Protein AF-A0A3G3GVP8-F1 (afdb_monomer_lite)

Sequence (197 aa):
MTLCKKYLLKCKTNFTFESKINFSNKNLLTAMDTKLLLPNRFKRIGWLLFVPCLVLTVLALLEVAPSVSFFDGEHILSRWTLVQVPEKGALAALFDETSNDLAGEILMTLTAISFFFVAFSRERTDDEWIMKTRLESLLWAFYAHLGGFLLSVWFSYSLSFYAVLSWNMLTAPLVFLARFHWIVYVKPFFEERRAAA

Secondary structure (DSSP, 8-state):
--HHHHHHHHHHHHHHHHHHHHHHHHHHHS-------B-THHHHHHHHHHHHHHHHHHHHHTT--TT--SSSSTTTTTSTTS----SS-HHHHHT-TTT--THHHHHHHHHHHHHHHHHTBPPSS--HHHHHHHHHHHHHHHHHHHHHHHHHHHH--HHHHHHHHHHHHHHHHHHHHHHHHIIIIIHHHHHHHHH--

Structure (mmCIF, N/CA/C/O backbone):
data_AF-A0A3G3GVP8-F1
#
_entry.id   AF-A0A3G3GVP8-F1
#
loop_
_atom_site.group_PDB
_atom_site.id
_atom_site.type_symbol
_atom_site.label_atom_id
_atom_site.label_alt_id
_atom_site.label_comp_id
_atom_site.label_asym_id
_atom_site.label_entity_id
_atom_site.label_seq_id
_atom_site.pdbx_PDB_ins_code
_atom_site.Cartn_x
_atom_site.Cartn_y
_atom_site.Cartn_z
_atom_site.occupancy
_atom_site.B_iso_or_equiv
_atom_site.auth_seq_id
_atom_site.auth_comp_id
_atom_site.auth_asym_id
_atom_site.auth_atom_id
_atom_site.pdbx_PDB_model_num
ATOM 1 N N . MET A 1 1 ? 14.619 19.385 73.224 1.00 51.34 1 MET A N 1
ATOM 2 C CA . MET A 1 1 ? 13.490 18.683 72.563 1.00 51.34 1 MET A CA 1
ATOM 3 C C . MET A 1 1 ? 13.066 19.416 71.279 1.00 51.34 1 MET A C 1
ATOM 5 O O . MET A 1 1 ? 11.902 19.735 71.088 1.00 51.34 1 MET A O 1
ATOM 9 N N . THR A 1 2 ? 14.014 19.716 70.384 1.00 51.44 2 THR A N 1
ATOM 10 C CA . THR A 1 2 ? 13.778 20.607 69.220 1.00 51.44 2 THR A CA 1
ATOM 11 C C . THR A 1 2 ? 14.348 20.041 67.916 1.00 51.44 2 THR A C 1
ATOM 13 O O . THR A 1 2 ? 13.934 20.444 66.834 1.00 51.44 2 THR A O 1
ATOM 16 N N . LEU A 1 3 ? 15.240 19.047 68.002 1.00 46.25 3 LEU A N 1
ATOM 17 C CA . LEU A 1 3 ? 15.855 18.388 66.846 1.00 46.25 3 LEU A CA 1
ATOM 18 C C . LEU A 1 3 ? 14.910 17.398 66.138 1.00 46.25 3 LEU A C 1
ATOM 20 O O . LEU A 1 3 ? 14.902 17.349 64.913 1.00 46.25 3 LEU A O 1
ATOM 24 N N . CYS A 1 4 ? 14.037 16.690 66.866 1.00 40.47 4 CYS A N 1
ATOM 25 C CA . CYS A 1 4 ? 13.149 15.668 66.283 1.00 40.47 4 CYS A CA 1
ATOM 26 C C . CYS A 1 4 ? 12.077 16.249 65.328 1.00 40.47 4 CYS A C 1
ATOM 28 O O . CYS A 1 4 ? 11.801 15.683 64.271 1.00 40.47 4 CYS A O 1
ATOM 30 N N . LYS A 1 5 ? 11.536 17.445 65.620 1.00 46.53 5 LYS A N 1
ATOM 31 C CA . LYS A 1 5 ? 10.552 18.113 64.742 1.00 46.53 5 LYS A CA 1
ATOM 32 C C . LYS A 1 5 ? 11.140 18.539 63.390 1.00 46.53 5 LYS A C 1
ATOM 34 O O . LYS A 1 5 ? 10.425 18.507 62.392 1.00 46.53 5 LYS A O 1
ATOM 39 N N . LYS A 1 6 ? 12.428 18.905 63.333 1.00 50.34 6 LYS A N 1
ATOM 40 C CA . LYS A 1 6 ? 13.08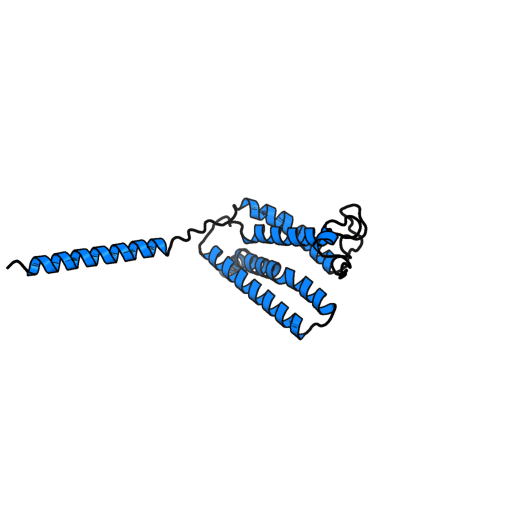6 19.359 62.092 1.00 50.34 6 LYS A CA 1
ATOM 41 C C . LYS A 1 6 ? 13.270 18.220 61.083 1.00 50.34 6 LYS A C 1
ATOM 43 O O . LYS A 1 6 ? 13.052 18.429 59.893 1.00 50.34 6 LYS A O 1
ATOM 48 N N . TYR A 1 7 ? 13.609 17.019 61.556 1.00 47.34 7 TYR A N 1
ATOM 49 C CA . TYR A 1 7 ? 13.780 15.847 60.690 1.00 47.34 7 TYR A CA 1
ATOM 50 C C . TYR A 1 7 ? 12.446 15.302 60.166 1.00 47.34 7 TYR A C 1
ATOM 52 O O . TYR A 1 7 ? 12.342 14.990 58.981 1.00 47.34 7 TYR A O 1
ATOM 60 N N . LEU A 1 8 ? 11.396 15.282 60.995 1.00 48.28 8 LEU A N 1
ATOM 61 C CA . LEU A 1 8 ? 10.062 14.852 60.557 1.00 48.28 8 LEU A CA 1
ATOM 62 C C . LEU A 1 8 ? 9.436 15.805 59.528 1.00 48.28 8 LEU A C 1
ATOM 64 O O . LEU A 1 8 ? 8.804 15.339 58.580 1.00 48.28 8 LEU A O 1
ATOM 68 N N . LEU A 1 9 ? 9.650 17.123 59.652 1.00 51.03 9 LEU A N 1
ATOM 69 C CA . LEU A 1 9 ? 9.167 18.076 58.647 1.00 51.03 9 LEU A CA 1
ATOM 70 C C . LEU A 1 9 ? 9.879 17.885 57.301 1.00 51.03 9 LEU A C 1
ATOM 72 O O . LEU A 1 9 ? 9.221 17.877 56.265 1.00 51.03 9 LEU A O 1
ATOM 76 N N . LYS A 1 10 ? 11.204 17.675 57.328 1.00 46.00 10 LYS A N 1
ATOM 77 C CA . LYS A 1 10 ? 12.017 17.493 56.117 1.00 46.00 10 LYS A CA 1
ATOM 78 C C . LYS A 1 10 ? 11.708 16.176 55.396 1.00 46.00 10 LYS A C 1
ATOM 80 O O . LYS A 1 10 ? 11.702 16.133 54.168 1.00 46.00 10 LYS A O 1
ATOM 85 N N . CYS A 1 11 ? 11.372 15.127 56.150 1.00 42.81 11 CYS A N 1
ATOM 86 C CA . CYS A 1 11 ? 10.913 13.853 55.596 1.00 42.81 11 CYS A CA 1
ATOM 87 C C . CYS A 1 11 ? 9.517 13.982 54.955 1.00 42.81 11 CYS A C 1
ATOM 89 O O . CYS A 1 11 ? 9.296 13.502 53.845 1.00 42.81 11 CYS A O 1
ATOM 91 N N . LYS A 1 12 ? 8.594 14.724 55.588 1.00 45.03 12 LYS A N 1
ATOM 92 C CA . LYS A 1 12 ? 7.246 14.962 55.045 1.00 45.03 12 LYS A CA 1
ATOM 93 C C . LYS A 1 12 ? 7.278 15.805 53.768 1.00 45.03 12 LYS A C 1
ATOM 95 O O . LYS A 1 12 ? 6.557 15.478 52.827 1.00 45.03 12 LYS A O 1
ATOM 100 N N . THR A 1 13 ? 8.127 16.836 53.703 1.00 52.75 13 THR A N 1
ATOM 101 C CA . THR A 1 13 ? 8.319 17.648 52.488 1.00 52.75 13 THR A CA 1
ATOM 102 C C . THR A 1 13 ? 8.974 16.863 51.355 1.00 52.75 13 THR A C 1
ATOM 104 O O . THR A 1 13 ? 8.524 16.979 50.223 1.00 52.75 13 THR A O 1
ATOM 107 N N . ASN A 1 14 ? 9.969 16.012 51.633 1.00 48.03 14 ASN A N 1
ATOM 108 C CA . ASN A 1 14 ? 10.593 15.188 50.589 1.00 48.03 14 ASN A CA 1
ATOM 109 C C . ASN A 1 14 ? 9.634 14.117 50.043 1.00 48.03 14 ASN A C 1
ATOM 111 O O . ASN A 1 14 ? 9.585 13.910 48.835 1.00 48.03 14 ASN A O 1
ATOM 115 N N . PHE A 1 15 ? 8.794 13.515 50.890 1.00 46.84 15 PHE A N 1
ATOM 116 C CA . PHE A 1 15 ? 7.802 12.523 50.454 1.00 46.84 15 PHE A CA 1
ATOM 117 C C . PHE A 1 15 ? 6.653 13.143 49.631 1.00 46.84 15 PHE A C 1
ATOM 119 O O . PHE A 1 15 ? 6.162 12.559 48.661 1.00 46.84 15 PHE A O 1
ATOM 126 N N . THR A 1 16 ? 6.232 14.368 49.968 1.00 53.53 16 THR A N 1
ATOM 127 C CA . THR A 1 16 ? 5.248 15.111 49.151 1.00 53.53 16 THR A CA 1
ATOM 128 C C . THR A 1 16 ? 5.845 15.665 47.858 1.00 53.53 16 THR A C 1
ATOM 130 O O . THR A 1 16 ? 5.127 15.812 46.871 1.00 53.53 16 THR A O 1
ATOM 133 N N . PHE A 1 17 ? 7.149 15.942 47.832 1.00 47.25 17 PHE A N 1
ATOM 134 C CA . PHE A 1 17 ? 7.843 16.405 46.635 1.00 47.25 17 PHE A CA 1
ATOM 135 C C . PHE A 1 17 ? 8.110 15.260 45.646 1.00 47.25 17 PHE A C 1
ATOM 137 O O . PHE A 1 17 ? 7.784 15.398 44.468 1.00 47.25 17 PHE A O 1
ATOM 144 N N . GLU A 1 18 ? 8.579 14.095 46.111 1.00 48.41 18 GLU A N 1
ATOM 145 C CA . GLU A 1 18 ? 8.759 12.919 45.245 1.00 48.41 18 GLU A CA 1
ATOM 146 C C . GLU A 1 18 ? 7.439 12.384 44.678 1.00 48.41 18 GLU A C 1
ATOM 148 O O . GLU A 1 18 ? 7.379 11.999 43.509 1.00 48.41 18 GLU A O 1
ATOM 153 N N . SER A 1 19 ? 6.350 12.404 45.454 1.00 50.19 19 SER A N 1
ATOM 154 C CA . SER A 1 19 ? 5.029 12.009 44.940 1.00 50.19 19 SER A CA 1
ATOM 155 C C . SER A 1 19 ? 4.488 12.984 43.887 1.00 50.19 19 SER A C 1
ATOM 157 O O . SER A 1 19 ? 3.901 12.539 42.900 1.00 50.19 19 SER A O 1
ATOM 159 N N . LYS A 1 20 ? 4.744 14.296 44.018 1.00 46.81 20 LYS A N 1
ATOM 160 C CA . LYS A 1 20 ? 4.411 15.293 42.981 1.00 46.81 20 LYS A CA 1
ATOM 161 C C . LYS A 1 20 ? 5.248 15.133 41.712 1.00 46.81 20 LYS A C 1
ATOM 163 O O . LYS A 1 20 ? 4.694 15.253 40.621 1.00 46.81 20 LYS A O 1
ATOM 168 N N . ILE A 1 21 ? 6.542 14.830 41.832 1.00 54.12 21 ILE A N 1
ATOM 169 C CA . ILE A 1 21 ? 7.414 14.573 40.674 1.00 54.12 21 ILE A CA 1
ATOM 170 C C . ILE A 1 21 ? 6.986 13.291 39.951 1.00 54.12 21 ILE A C 1
ATOM 172 O O . ILE A 1 21 ? 6.864 13.307 38.731 1.00 54.12 21 ILE A O 1
ATOM 176 N N . ASN A 1 22 ? 6.668 12.210 40.672 1.00 45.25 22 ASN A N 1
ATOM 177 C CA . ASN A 1 22 ? 6.170 10.970 40.064 1.00 45.25 22 ASN A CA 1
ATOM 178 C C . ASN A 1 22 ? 4.775 11.117 39.434 1.00 45.25 22 ASN A C 1
ATOM 180 O O . ASN A 1 22 ? 4.500 10.481 38.420 1.00 45.25 22 ASN A O 1
ATOM 184 N N . PHE A 1 23 ? 3.896 11.963 39.982 1.00 49.66 23 PHE A N 1
ATOM 185 C CA . PHE A 1 23 ? 2.593 12.256 39.375 1.00 49.66 23 PHE A CA 1
ATOM 186 C C . PHE A 1 23 ? 2.725 13.139 38.122 1.00 49.66 23 PHE A C 1
ATOM 188 O O . PHE A 1 23 ? 2.090 12.864 37.107 1.00 49.66 23 PHE A O 1
ATOM 195 N N . SER A 1 24 ? 3.610 14.144 38.146 1.00 43.44 24 SER A N 1
ATOM 196 C CA . SER A 1 24 ? 3.915 14.962 36.964 1.00 43.44 24 SER A CA 1
ATOM 197 C C . SER A 1 24 ? 4.600 14.145 35.866 1.00 43.44 24 SER A C 1
ATOM 199 O O . SER A 1 24 ? 4.233 14.291 34.706 1.00 43.44 24 SER A O 1
ATOM 201 N N . ASN A 1 25 ? 5.532 13.247 36.208 1.00 49.34 25 ASN A N 1
ATOM 202 C CA . ASN A 1 25 ? 6.153 12.340 35.237 1.00 49.34 25 ASN A CA 1
ATOM 203 C C . ASN A 1 25 ? 5.173 11.286 34.712 1.00 49.34 25 ASN A C 1
ATOM 205 O O . ASN A 1 25 ? 5.231 10.963 33.534 1.00 49.34 25 ASN A O 1
ATOM 209 N N . LYS A 1 26 ? 4.225 10.792 35.521 1.00 44.84 26 LYS A N 1
ATOM 210 C CA . LYS A 1 26 ? 3.146 9.925 35.017 1.00 44.84 26 LYS A CA 1
ATOM 211 C C . LYS A 1 26 ? 2.243 10.652 34.024 1.00 44.84 26 LYS A C 1
ATOM 213 O O . LYS A 1 26 ? 1.916 10.061 33.005 1.00 44.84 26 LYS A O 1
ATOM 218 N N . ASN A 1 27 ? 1.908 11.921 34.258 1.00 44.28 27 ASN A N 1
ATOM 219 C CA . ASN A 1 27 ? 1.112 12.716 33.314 1.00 44.28 27 ASN A CA 1
ATOM 220 C C . ASN A 1 27 ? 1.914 13.132 32.065 1.00 44.28 27 ASN A C 1
ATOM 222 O O . ASN A 1 27 ? 1.340 13.254 30.989 1.00 44.28 27 ASN A O 1
ATOM 226 N N . LEU A 1 28 ? 3.239 13.291 32.176 1.00 47.50 28 LEU A N 1
ATOM 227 C CA . LEU A 1 28 ? 4.119 13.574 31.035 1.00 47.50 28 LEU A CA 1
ATOM 228 C C . LEU A 1 28 ? 4.414 12.317 30.190 1.00 47.50 28 LEU A C 1
ATOM 230 O O . LEU A 1 28 ? 4.576 12.417 28.980 1.00 47.50 28 LEU A O 1
ATOM 234 N N . LEU A 1 29 ? 4.431 11.130 30.808 1.00 44.47 29 LEU A N 1
ATOM 235 C CA . LEU A 1 29 ? 4.611 9.833 30.137 1.00 44.47 29 LEU A CA 1
ATOM 236 C C . LEU A 1 29 ? 3.299 9.221 29.609 1.00 44.47 29 LEU A C 1
ATOM 238 O O . LEU A 1 29 ? 3.348 8.210 28.915 1.00 44.47 29 LEU A O 1
ATOM 242 N N . THR A 1 30 ? 2.132 9.809 29.904 1.00 47.53 30 THR A N 1
ATOM 243 C CA . THR A 1 30 ? 0.815 9.304 29.448 1.00 47.53 30 THR A CA 1
ATOM 244 C C . THR A 1 30 ? 0.044 10.261 28.541 1.00 47.53 30 THR A C 1
ATOM 246 O O . THR A 1 30 ? -1.106 9.993 28.208 1.00 47.53 30 THR A O 1
ATOM 249 N N . ALA A 1 31 ? 0.674 11.329 28.053 1.00 42.66 31 ALA A N 1
ATOM 250 C CA . ALA A 1 31 ? 0.055 12.242 27.097 1.00 42.66 31 ALA A CA 1
ATOM 251 C C . ALA A 1 31 ? 0.912 12.406 25.838 1.00 42.66 31 ALA A C 1
ATOM 253 O O . ALA A 1 31 ? 1.316 13.507 25.478 1.00 42.66 31 ALA A O 1
ATOM 254 N N . MET A 1 32 ? 1.128 11.311 25.106 1.00 39.28 32 MET A N 1
ATOM 255 C CA . MET A 1 32 ? 1.122 11.435 23.649 1.00 39.28 32 MET A CA 1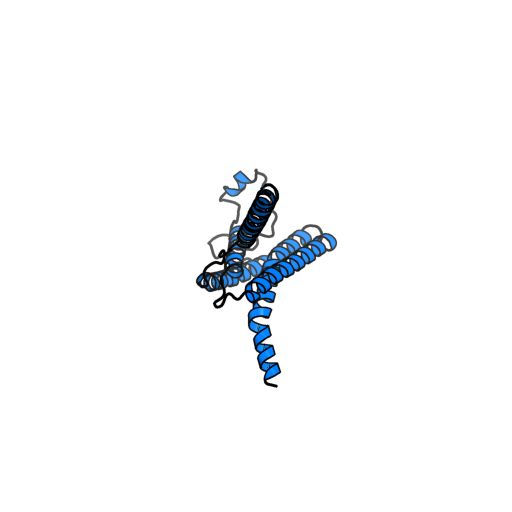
ATOM 256 C C . MET A 1 32 ? -0.336 11.304 23.223 1.00 39.28 32 MET A C 1
ATOM 258 O O . MET A 1 32 ? -0.798 10.244 22.802 1.00 39.28 32 MET A O 1
ATOM 262 N N . ASP A 1 33 ? -1.077 12.392 23.428 1.00 43.12 33 ASP A N 1
ATOM 263 C CA . ASP A 1 33 ? -2.467 12.556 23.019 1.00 43.12 33 ASP A CA 1
ATOM 264 C C . ASP A 1 33 ? -2.484 12.604 21.483 1.00 43.12 33 ASP A C 1
ATOM 266 O O . ASP A 1 33 ? -2.569 13.653 20.845 1.00 43.12 33 ASP A O 1
ATOM 270 N N . THR A 1 34 ? -2.259 11.450 20.855 1.00 47.22 34 THR A N 1
ATOM 271 C CA . THR A 1 34 ? -2.139 11.321 19.405 1.00 47.22 34 THR A CA 1
ATOM 272 C C . THR A 1 34 ? -3.530 11.291 18.802 1.00 47.22 34 THR A C 1
ATOM 274 O O . THR A 1 34 ? -3.974 10.335 18.173 1.00 47.22 34 THR A O 1
ATOM 277 N N . LYS A 1 35 ? -4.213 12.433 18.905 1.00 56.72 35 LYS A N 1
ATOM 278 C CA . LYS A 1 35 ? -5.335 12.807 18.039 1.00 56.72 35 LYS A CA 1
ATOM 279 C C . LYS A 1 35 ? -4.851 13.065 16.601 1.00 56.72 35 LYS A C 1
ATOM 281 O O . LYS A 1 35 ? -5.308 14.004 15.961 1.00 56.72 35 LYS A O 1
ATOM 286 N N . LEU A 1 36 ? -3.966 12.217 16.073 1.00 61.31 36 LEU A N 1
ATOM 287 C CA . LEU A 1 36 ? -3.397 12.292 14.725 1.00 61.31 36 LEU A CA 1
ATOM 288 C C . LEU A 1 36 ? -4.176 11.399 13.745 1.00 61.31 36 LEU A C 1
ATOM 290 O O . LEU A 1 36 ? -3.609 10.730 12.890 1.00 61.31 36 LEU A O 1
ATOM 294 N N . LEU A 1 37 ? -5.497 11.351 13.913 1.00 64.56 37 LEU A N 1
ATOM 295 C CA . LEU A 1 37 ? -6.393 10.596 13.048 1.00 64.56 37 LEU A CA 1
ATOM 296 C C . LEU A 1 37 ? -7.160 11.589 12.178 1.00 64.56 37 LEU A C 1
ATOM 298 O O . LEU A 1 37 ? -7.799 12.514 12.692 1.00 64.56 37 LEU A O 1
ATOM 302 N N . LEU A 1 38 ? -7.091 11.398 10.863 1.00 69.31 38 LEU A N 1
ATOM 303 C CA . LEU A 1 38 ? -7.779 12.238 9.885 1.00 69.31 38 LEU A CA 1
ATOM 304 C C . LEU A 1 38 ? -9.296 12.143 10.106 1.00 69.31 38 LEU A C 1
ATOM 306 O O . LEU A 1 38 ? -9.799 11.058 10.397 1.00 69.31 38 LEU A O 1
ATOM 310 N N . PRO A 1 39 ? -10.075 13.228 9.959 1.00 72.75 39 PRO A N 1
ATOM 311 C CA . PRO A 1 39 ? -11.517 13.164 10.172 1.00 72.75 39 PRO A CA 1
ATOM 312 C C . PRO A 1 39 ? -12.179 12.118 9.258 1.00 72.75 39 PRO A C 1
ATOM 314 O O . PRO A 1 39 ? -11.766 11.924 8.116 1.00 72.75 39 PRO A O 1
ATOM 317 N N . ASN A 1 40 ? -13.244 11.479 9.751 1.00 74.69 40 ASN A N 1
ATOM 318 C CA . ASN A 1 40 ? -13.933 10.337 9.119 1.00 74.69 40 ASN A CA 1
ATOM 319 C C . ASN A 1 40 ? -14.384 10.593 7.657 1.00 74.69 40 ASN A C 1
ATOM 321 O O . ASN A 1 40 ? -14.556 9.673 6.863 1.00 74.69 40 ASN A O 1
ATOM 325 N N . ARG A 1 41 ? -14.527 11.862 7.243 1.00 76.50 41 ARG A N 1
ATOM 326 C CA . ARG A 1 41 ? -14.842 12.220 5.845 1.00 76.50 41 ARG A CA 1
ATOM 327 C C . ARG A 1 41 ? -13.773 11.729 4.861 1.00 76.50 41 ARG A C 1
ATOM 329 O O . ARG A 1 41 ? -14.116 11.339 3.747 1.00 76.50 41 ARG A O 1
ATOM 336 N N . PHE A 1 42 ? -12.507 11.696 5.282 1.00 78.56 42 PHE A N 1
ATOM 337 C CA . PHE A 1 42 ? -11.400 11.234 4.445 1.00 78.56 42 PHE A CA 1
ATOM 338 C C . PHE A 1 42 ? -11.434 9.732 4.180 1.00 78.56 42 PHE A C 1
ATOM 340 O O . PHE A 1 42 ? -10.891 9.307 3.170 1.00 78.56 42 PHE A O 1
ATOM 347 N N . LYS A 1 43 ? -12.130 8.931 4.996 1.00 81.06 43 LYS A N 1
ATOM 348 C CA . LYS A 1 43 ? -12.270 7.492 4.749 1.00 81.06 43 LYS A CA 1
ATOM 349 C C . LYS A 1 43 ? -13.010 7.208 3.443 1.00 81.06 43 LYS A C 1
ATOM 351 O O . LYS A 1 43 ? -12.599 6.340 2.681 1.00 81.06 43 LYS A O 1
ATOM 356 N N . ARG A 1 44 ? -14.078 7.966 3.159 1.00 82.94 44 ARG A N 1
ATOM 357 C CA . ARG A 1 44 ? -14.852 7.830 1.911 1.00 82.94 44 ARG A CA 1
ATOM 358 C C . ARG A 1 44 ? -14.041 8.263 0.695 1.00 82.94 44 ARG A C 1
ATOM 360 O O . ARG A 1 44 ? -14.065 7.573 -0.313 1.00 82.94 44 ARG A O 1
ATOM 367 N N . ILE A 1 45 ? -13.315 9.374 0.816 1.00 86.25 45 ILE A N 1
ATOM 368 C CA . ILE A 1 45 ? -12.438 9.881 -0.249 1.00 86.25 45 ILE A CA 1
ATOM 369 C C . ILE A 1 45 ? -11.303 8.887 -0.505 1.00 86.25 45 ILE A C 1
ATOM 371 O O . ILE A 1 45 ? -11.045 8.541 -1.649 1.00 86.25 45 ILE A O 1
ATOM 375 N N . GLY A 1 46 ? -10.685 8.370 0.559 1.00 85.62 46 GLY A N 1
ATOM 376 C CA . GLY A 1 46 ? -9.638 7.361 0.480 1.00 85.62 46 GLY A CA 1
ATOM 377 C C . GLY A 1 46 ? -10.117 6.100 -0.229 1.00 85.62 46 GLY A C 1
ATOM 378 O O . GLY A 1 46 ? -9.435 5.632 -1.124 1.00 85.62 46 GLY A O 1
ATOM 379 N N . TRP A 1 47 ? -11.307 5.585 0.094 1.00 87.75 47 TRP A N 1
ATOM 380 C CA . TRP A 1 47 ? -11.874 4.423 -0.602 1.00 87.75 47 TRP A CA 1
ATOM 381 C C . TRP A 1 47 ? -12.223 4.716 -2.065 1.00 87.75 47 TRP A C 1
ATOM 383 O O . TRP A 1 47 ? -11.945 3.889 -2.931 1.00 87.75 47 TRP A O 1
ATOM 393 N N . LEU A 1 48 ? -12.788 5.895 -2.344 1.00 89.88 48 LEU A N 1
ATOM 394 C CA . LEU A 1 48 ? -13.116 6.322 -3.704 1.00 89.88 48 LEU A CA 1
ATOM 395 C C . LEU A 1 48 ? -11.864 6.468 -4.578 1.00 89.88 48 LEU A C 1
ATOM 397 O O . LEU A 1 48 ? -11.949 6.196 -5.765 1.00 89.88 48 LEU A O 1
ATOM 401 N N . LEU A 1 49 ? -10.725 6.881 -4.009 1.00 88.44 49 LEU A N 1
ATOM 402 C CA . LEU A 1 49 ? -9.461 7.023 -4.737 1.00 88.44 49 LEU A CA 1
ATOM 403 C C . LEU A 1 49 ? -8.678 5.702 -4.794 1.00 88.44 49 LEU A C 1
ATOM 405 O O . LEU A 1 49 ? -8.157 5.335 -5.843 1.00 88.44 49 LEU A O 1
ATOM 409 N N . PHE A 1 50 ? -8.634 4.957 -3.687 1.00 89.81 50 PHE A N 1
ATOM 410 C CA . PHE A 1 50 ? -7.830 3.743 -3.553 1.00 89.81 50 PHE A CA 1
ATOM 411 C C . PHE A 1 50 ? -8.314 2.632 -4.474 1.00 89.81 50 PHE A C 1
ATOM 413 O O . PHE A 1 50 ? -7.490 2.003 -5.119 1.00 89.81 50 PHE A O 1
ATOM 420 N N . VAL A 1 51 ? -9.626 2.396 -4.572 1.00 90.25 51 VAL A N 1
ATOM 421 C CA . VAL A 1 51 ? -10.168 1.315 -5.412 1.00 90.25 51 VAL A CA 1
ATOM 422 C C . VAL A 1 51 ? -9.825 1.494 -6.896 1.00 90.25 51 VAL A C 1
ATOM 424 O O . VAL A 1 51 ? -9.236 0.570 -7.454 1.00 90.25 51 VAL A O 1
ATOM 427 N N . PRO A 1 52 ? -10.129 2.630 -7.559 1.00 89.50 52 PRO A N 1
ATOM 428 C CA . PRO A 1 52 ? -9.784 2.796 -8.967 1.00 89.50 52 PRO A CA 1
ATOM 429 C C . PRO A 1 52 ? -8.271 2.823 -9.185 1.00 89.50 52 PRO A C 1
ATOM 431 O O . PRO A 1 52 ? -7.806 2.197 -10.131 1.00 89.50 52 PRO A O 1
ATOM 434 N N . CYS A 1 53 ? -7.493 3.467 -8.304 1.00 88.19 53 CYS A N 1
ATOM 435 C CA . CYS A 1 53 ? -6.035 3.479 -8.441 1.00 88.19 53 CYS A CA 1
ATOM 436 C C . CYS A 1 53 ? -5.449 2.070 -8.301 1.00 88.19 53 CYS A C 1
ATOM 438 O O . CYS A 1 53 ? -4.676 1.656 -9.152 1.00 88.19 53 CYS A O 1
ATOM 440 N N . LEU A 1 54 ? -5.886 1.295 -7.304 1.00 89.12 54 LEU A N 1
ATOM 441 C CA . LEU A 1 54 ? -5.453 -0.086 -7.103 1.00 89.12 54 LEU A CA 1
ATOM 442 C C . LEU A 1 54 ? -5.803 -0.969 -8.307 1.00 89.12 54 LEU A C 1
ATOM 444 O O . LEU A 1 54 ? -4.967 -1.754 -8.743 1.00 89.12 54 LEU A O 1
ATOM 448 N N . VAL A 1 55 ? -7.017 -0.842 -8.856 1.00 88.12 55 VAL A N 1
ATOM 449 C CA . VAL A 1 55 ? -7.426 -1.590 -10.055 1.00 88.12 55 VAL A CA 1
ATOM 450 C C . VAL A 1 55 ? -6.531 -1.227 -11.237 1.00 88.12 55 VAL A C 1
ATOM 452 O O . VAL A 1 55 ? -6.013 -2.126 -11.892 1.00 88.12 55 VAL A O 1
ATOM 455 N N . LEU A 1 56 ? -6.296 0.064 -11.480 1.00 83.75 56 LEU A N 1
ATOM 456 C CA . LEU A 1 56 ? -5.405 0.523 -12.545 1.00 83.75 56 LEU A CA 1
ATOM 457 C C . LEU A 1 56 ? -3.968 0.024 -12.340 1.00 83.75 56 LEU A C 1
ATOM 459 O O . LEU A 1 56 ? -3.363 -0.451 -13.293 1.00 83.75 56 LEU A O 1
ATOM 463 N N . THR A 1 57 ? -3.438 0.057 -11.115 1.00 82.25 57 THR A N 1
ATOM 464 C CA . THR A 1 57 ? -2.096 -0.456 -10.802 1.00 82.25 57 THR A CA 1
ATOM 465 C C . THR A 1 57 ? -1.993 -1.959 -11.042 1.00 82.25 57 THR A C 1
ATOM 467 O O . THR A 1 57 ? -1.009 -2.421 -11.609 1.00 82.25 57 THR A O 1
ATOM 470 N N . VAL A 1 58 ? -3.001 -2.741 -10.649 1.00 83.81 58 VAL A N 1
ATOM 471 C CA . VAL A 1 58 ? -3.015 -4.192 -10.897 1.00 83.81 58 VAL A CA 1
ATOM 472 C C . VAL A 1 58 ? -3.114 -4.488 -12.394 1.00 83.81 58 VAL A C 1
ATOM 474 O O . VAL A 1 58 ? -2.401 -5.358 -12.884 1.00 83.81 58 VAL A O 1
ATOM 477 N N . LEU A 1 59 ? -3.948 -3.754 -13.138 1.00 80.69 59 LEU A N 1
ATOM 478 C CA . LEU A 1 59 ? -4.035 -3.889 -14.597 1.00 80.69 59 LEU A CA 1
ATOM 479 C C . LEU A 1 59 ? -2.714 -3.526 -15.287 1.00 80.69 59 LEU A C 1
ATOM 481 O O . LEU A 1 59 ? -2.331 -4.208 -16.236 1.00 80.69 59 LEU A O 1
ATOM 485 N N . ALA A 1 60 ? -2.013 -2.506 -14.782 1.00 74.56 60 ALA A N 1
ATOM 486 C CA . ALA A 1 60 ? -0.683 -2.124 -15.244 1.00 74.56 60 ALA A CA 1
ATOM 487 C C . ALA A 1 60 ? 0.338 -3.245 -15.014 1.00 74.56 60 ALA A C 1
ATOM 489 O O . ALA A 1 60 ? 1.054 -3.630 -15.930 1.00 74.56 60 ALA A O 1
ATOM 490 N N . LEU A 1 61 ? 0.355 -3.822 -13.807 1.00 74.69 61 LEU A N 1
ATOM 491 C CA . LEU A 1 61 ? 1.273 -4.902 -13.442 1.00 74.69 61 LEU A CA 1
ATOM 492 C C . LEU A 1 61 ? 1.012 -6.220 -14.186 1.00 74.69 61 LEU A C 1
ATOM 494 O O . LEU A 1 61 ? 1.936 -7.014 -14.344 1.00 74.69 61 LEU A O 1
ATOM 498 N N . LEU A 1 62 ? -0.230 -6.487 -14.606 1.00 76.25 62 LEU A N 1
ATOM 499 C CA . LEU A 1 62 ? -0.574 -7.685 -15.384 1.00 76.25 62 LEU A CA 1
ATOM 500 C C . LEU A 1 62 ? -0.292 -7.535 -16.882 1.00 76.25 62 LEU A C 1
ATOM 502 O O . LEU A 1 62 ? -0.483 -8.503 -17.612 1.00 76.25 62 LEU A O 1
ATOM 506 N N . GLU A 1 63 ? 0.081 -6.342 -17.354 1.00 68.62 63 GLU A N 1
ATOM 507 C CA . GLU A 1 63 ? 0.241 -6.028 -18.783 1.00 68.62 63 GLU A CA 1
ATOM 508 C C . GLU A 1 63 ? -1.027 -6.333 -19.622 1.00 68.62 63 GLU A C 1
ATOM 510 O O . GLU A 1 63 ? -0.987 -6.404 -20.848 1.00 68.62 63 GLU A O 1
ATOM 515 N N . VAL A 1 64 ? -2.193 -6.480 -18.972 1.00 59.81 64 VAL A N 1
ATOM 516 C CA . VAL A 1 64 ? -3.470 -6.894 -19.596 1.00 59.81 64 VAL A CA 1
ATOM 517 C C . VAL A 1 64 ? -4.096 -5.771 -20.432 1.00 59.81 64 VAL A C 1
ATOM 519 O O . VAL A 1 64 ? -4.958 -6.028 -21.271 1.00 59.81 64 VAL A O 1
ATOM 522 N N . ALA A 1 65 ? -3.654 -4.526 -20.248 1.00 50.09 65 ALA A N 1
ATOM 523 C CA . ALA A 1 65 ? -4.148 -3.380 -21.000 1.00 50.09 65 ALA A CA 1
ATOM 524 C C . ALA A 1 65 ? -3.000 -2.451 -21.441 1.00 50.09 65 ALA A C 1
ATOM 526 O O . ALA A 1 65 ? -2.807 -1.392 -20.844 1.00 50.09 65 A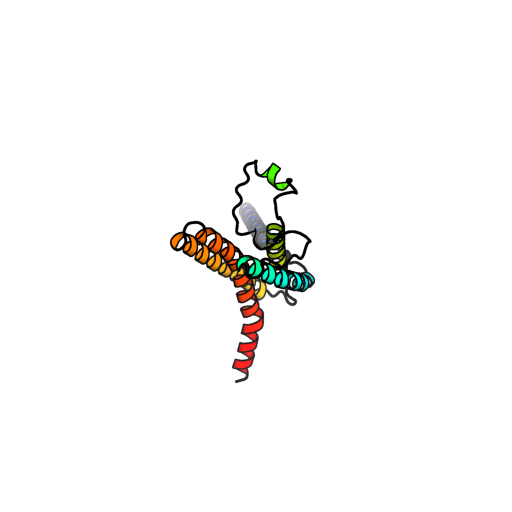LA A O 1
ATOM 527 N N . PRO A 1 66 ? -2.269 -2.780 -22.523 1.00 51.06 66 PRO A N 1
ATOM 528 C CA . PRO A 1 66 ? -1.293 -1.862 -23.120 1.00 51.06 66 PRO A CA 1
ATOM 529 C C . PRO A 1 66 ? -1.936 -0.612 -23.761 1.00 51.06 66 PRO A C 1
ATOM 531 O O . PRO A 1 66 ? -1.219 0.253 -24.261 1.00 51.06 66 PRO A O 1
ATOM 534 N N . SER A 1 67 ? -3.274 -0.508 -23.762 1.00 45.91 67 SER A N 1
ATOM 535 C CA . SER A 1 67 ? -4.055 0.446 -24.562 1.00 45.91 67 SER A CA 1
ATOM 536 C C . SER A 1 67 ? -4.994 1.371 -23.774 1.00 45.91 67 SER A C 1
ATOM 538 O O . SER A 1 67 ? -5.799 2.066 -24.391 1.00 45.91 67 SER A O 1
ATOM 540 N N . VAL A 1 68 ? -4.962 1.394 -22.436 1.00 46.34 68 VAL A N 1
ATOM 541 C CA . VAL A 1 68 ? -5.753 2.380 -21.670 1.00 46.34 68 VAL A CA 1
ATOM 542 C C . VAL A 1 68 ? -4.995 3.708 -21.580 1.00 46.34 68 VAL A C 1
ATOM 544 O O . VAL A 1 68 ? -4.393 4.054 -20.568 1.00 46.34 68 VAL A O 1
ATOM 547 N N . SER A 1 69 ? -5.020 4.456 -22.682 1.00 45.53 69 SER A N 1
ATOM 548 C CA . SER A 1 69 ? -4.547 5.837 -22.772 1.00 45.53 69 SER A CA 1
ATOM 549 C C . SER A 1 69 ? -5.582 6.781 -22.143 1.00 45.53 69 SER A C 1
ATOM 551 O O . SER A 1 69 ? -6.505 7.241 -22.812 1.00 45.53 69 SER A O 1
ATOM 553 N N . PHE A 1 70 ? -5.485 7.035 -20.834 1.00 45.28 70 PHE A N 1
ATOM 554 C CA . PHE A 1 70 ? -6.318 8.060 -20.176 1.00 45.28 70 PHE A CA 1
ATOM 555 C C . PHE A 1 70 ? -5.829 9.490 -20.456 1.00 45.28 70 PHE A C 1
ATOM 557 O O . PHE A 1 70 ? -6.606 10.437 -20.360 1.00 45.28 70 PHE A O 1
ATOM 564 N N . PHE A 1 71 ? -4.559 9.633 -20.823 1.00 45.66 71 PHE A N 1
ATOM 565 C CA . PHE A 1 71 ? -3.949 10.857 -21.322 1.00 45.66 71 PHE A CA 1
ATOM 566 C C . PHE A 1 71 ? -3.387 10.528 -22.708 1.00 45.66 71 PHE A C 1
ATOM 568 O O . PHE A 1 71 ? -2.806 9.459 -22.881 1.00 45.66 71 PHE A O 1
ATOM 575 N N . ASP A 1 72 ? -3.636 11.381 -23.699 1.00 42.03 72 ASP A N 1
ATOM 576 C CA . ASP A 1 72 ? -3.143 11.209 -25.072 1.00 42.03 72 ASP A CA 1
ATOM 577 C C . ASP A 1 72 ? -1.614 11.032 -25.054 1.00 42.03 72 ASP A C 1
ATOM 579 O O . ASP A 1 72 ? -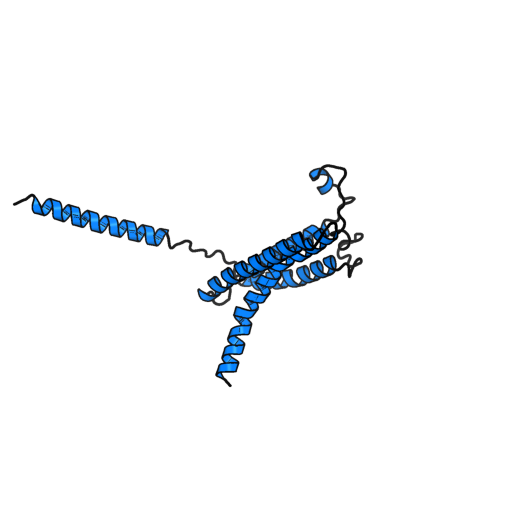0.872 11.974 -24.779 1.00 42.03 72 ASP A O 1
ATOM 583 N N . GLY A 1 73 ? -1.144 9.805 -25.276 1.00 46.41 73 GLY A N 1
ATOM 584 C CA . GLY A 1 73 ? 0.267 9.445 -25.194 1.00 46.41 73 GLY A CA 1
ATOM 585 C C . GLY A 1 73 ? 0.461 7.937 -25.315 1.00 46.41 73 GLY A C 1
ATOM 586 O O . GLY A 1 73 ? -0.298 7.151 -24.741 1.00 46.41 73 GLY A O 1
ATOM 587 N N . GLU A 1 74 ? 1.455 7.523 -26.099 1.00 51.66 74 GLU A N 1
ATOM 588 C CA . GLU A 1 74 ? 1.777 6.111 -26.269 1.00 51.66 74 GLU A CA 1
ATOM 589 C C . GLU A 1 74 ? 2.192 5.474 -24.931 1.00 51.66 74 GLU A C 1
ATOM 591 O O . GLU A 1 74 ? 3.215 5.814 -24.342 1.00 51.66 74 GLU A O 1
ATOM 596 N N . HIS A 1 75 ? 1.380 4.500 -24.510 1.00 52.41 75 HIS A N 1
ATOM 597 C CA . HIS A 1 75 ? 1.716 3.399 -23.604 1.00 52.41 75 HIS A CA 1
ATOM 598 C C . HIS A 1 75 ? 2.030 3.694 -22.118 1.00 52.41 75 HIS A C 1
ATOM 600 O O . HIS A 1 75 ? 2.939 3.088 -21.550 1.00 52.41 75 HIS A O 1
ATOM 606 N N . ILE A 1 76 ? 1.135 4.443 -21.458 1.00 52.06 76 ILE A N 1
ATOM 607 C CA . ILE A 1 76 ? 1.081 4.730 -19.999 1.00 52.06 76 ILE A CA 1
ATOM 608 C C . ILE A 1 76 ? 1.352 3.519 -19.083 1.00 52.06 76 ILE A C 1
ATOM 610 O O . ILE A 1 76 ? 1.957 3.655 -18.018 1.00 52.06 76 ILE A O 1
ATOM 614 N N . LEU A 1 77 ? 0.878 2.322 -19.454 1.00 48.22 77 LEU A N 1
ATOM 615 C CA . LEU A 1 77 ? 0.904 1.152 -18.564 1.00 48.22 77 LEU A CA 1
ATOM 616 C C . LEU A 1 77 ? 1.927 0.074 -18.929 1.00 48.22 77 LEU A C 1
ATOM 618 O O . LEU A 1 77 ? 2.260 -0.729 -18.064 1.00 48.22 77 LEU A O 1
ATOM 622 N N . SER A 1 78 ? 2.447 0.039 -20.161 1.00 45.97 78 SER A N 1
ATOM 623 C CA . SER A 1 78 ? 3.427 -0.990 -20.551 1.00 45.97 78 SER A CA 1
ATOM 624 C C . SER A 1 78 ? 4.871 -0.585 -20.253 1.00 45.97 78 SER A C 1
ATOM 626 O O . SER A 1 78 ? 5.777 -1.404 -20.376 1.00 45.97 78 SER A O 1
ATOM 628 N N . ARG A 1 79 ? 5.115 0.683 -19.895 1.00 51.72 79 ARG A N 1
ATOM 629 C CA . ARG A 1 79 ? 6.470 1.216 -19.704 1.00 51.72 79 ARG A CA 1
ATOM 630 C C . ARG A 1 79 ? 7.022 1.023 -18.291 1.00 51.72 79 ARG A C 1
ATOM 632 O O . ARG A 1 79 ? 8.233 1.075 -18.111 1.00 51.72 79 ARG A O 1
ATOM 639 N N . TRP A 1 80 ? 6.168 0.764 -17.298 1.00 49.81 80 TRP A N 1
ATOM 640 C CA . TRP A 1 80 ? 6.579 0.738 -15.887 1.00 49.81 80 TRP A CA 1
ATOM 641 C C . TRP A 1 80 ? 7.457 -0.471 -15.516 1.00 49.81 80 TRP A C 1
ATOM 643 O O . TRP A 1 80 ? 8.247 -0.398 -14.580 1.00 49.81 80 TRP A O 1
ATOM 653 N N . THR A 1 81 ? 7.368 -1.578 -16.262 1.00 48.22 81 THR A N 1
ATOM 654 C CA . THR A 1 81 ? 8.217 -2.771 -16.076 1.00 48.22 81 THR A CA 1
ATOM 655 C C . THR A 1 81 ? 9.484 -2.762 -16.937 1.00 48.22 81 THR A C 1
ATOM 657 O O . THR A 1 81 ? 10.380 -3.584 -16.725 1.00 48.22 81 THR A O 1
ATOM 660 N N . LEU A 1 82 ? 9.604 -1.824 -17.884 1.00 51.06 82 LEU A N 1
ATOM 661 C CA . LEU A 1 82 ? 10.756 -1.713 -18.772 1.00 51.06 82 LEU A CA 1
ATOM 662 C C . LEU A 1 82 ? 11.808 -0.808 -18.128 1.00 51.06 82 LEU A C 1
ATOM 664 O O . LEU A 1 82 ? 11.714 0.415 -18.172 1.00 51.06 82 LEU A O 1
ATOM 668 N N . VAL A 1 83 ? 12.844 -1.418 -17.547 1.00 50.94 83 VAL A N 1
ATOM 669 C CA . VAL A 1 83 ? 14.029 -0.700 -17.060 1.00 50.94 83 VAL A CA 1
ATOM 670 C C . VAL A 1 83 ? 14.711 -0.005 -18.241 1.00 50.94 83 VAL A C 1
ATOM 672 O O . VAL A 1 83 ? 15.480 -0.612 -18.984 1.00 50.94 83 VAL A O 1
ATOM 675 N N . GLN A 1 84 ? 14.431 1.283 -18.415 1.00 52.41 84 GLN A N 1
ATOM 676 C CA . GLN A 1 84 ? 15.180 2.164 -19.300 1.00 52.41 84 GLN A CA 1
ATOM 677 C C . GLN A 1 84 ? 16.297 2.782 -18.463 1.00 52.41 84 GLN A C 1
ATOM 679 O O . GLN A 1 84 ? 16.035 3.618 -17.603 1.00 52.41 84 GLN A O 1
ATOM 684 N N . VAL A 1 85 ? 17.540 2.332 -18.653 1.00 55.78 85 VAL A N 1
ATOM 685 C CA . VAL A 1 85 ? 18.705 2.964 -18.018 1.00 55.78 85 VAL A CA 1
ATOM 686 C C . VAL A 1 85 ? 18.960 4.276 -18.760 1.00 55.78 85 VAL A C 1
ATOM 688 O O . VAL A 1 85 ? 19.356 4.221 -19.926 1.00 55.78 85 VAL A O 1
ATOM 691 N N . PRO A 1 86 ? 18.733 5.452 -18.148 1.00 54.22 86 PRO A N 1
ATOM 692 C CA . PRO A 1 86 ? 18.969 6.708 -18.839 1.00 54.22 86 PRO A CA 1
ATOM 693 C C . PRO A 1 86 ? 20.479 6.877 -19.040 1.00 54.22 86 PRO A C 1
ATOM 695 O O . PRO A 1 86 ? 21.245 6.835 -18.078 1.00 54.22 86 PRO A O 1
ATOM 698 N N . GLU A 1 87 ? 20.917 7.102 -20.279 1.00 56.84 87 GLU A N 1
ATOM 699 C CA . GLU A 1 87 ? 22.323 7.410 -20.603 1.00 56.84 87 GLU A CA 1
ATOM 700 C C . GLU A 1 87 ? 22.804 8.730 -19.961 1.00 56.84 87 GLU A C 1
ATOM 702 O O . GLU A 1 87 ? 24.004 8.981 -19.853 1.00 56.84 87 GLU A O 1
ATOM 707 N N . LYS A 1 88 ? 21.871 9.585 -19.518 1.00 56.72 88 LYS A N 1
ATOM 708 C CA . LYS A 1 88 ? 22.131 10.894 -18.904 1.00 56.72 88 LYS A CA 1
ATOM 709 C C . LYS A 1 88 ? 21.654 10.923 -17.451 1.00 56.72 88 LYS A C 1
ATOM 711 O O . LYS A 1 88 ? 20.648 10.317 -17.104 1.00 56.72 88 LYS A O 1
ATOM 716 N N . GLY A 1 89 ? 22.386 11.650 -16.601 1.00 58.50 89 GLY A N 1
ATOM 717 C CA . GLY A 1 89 ? 22.172 11.697 -15.150 1.00 58.50 89 GLY A CA 1
ATOM 718 C C . GLY A 1 89 ? 20.715 11.933 -14.725 1.00 58.50 89 GLY A C 1
ATOM 719 O O . GLY A 1 89 ? 19.996 12.719 -15.339 1.00 58.50 89 GLY A O 1
ATOM 720 N N . ALA A 1 90 ? 20.316 11.271 -13.632 1.00 60.28 90 ALA A N 1
ATOM 721 C CA . ALA A 1 90 ? 18.929 11.106 -13.179 1.00 60.28 90 ALA A CA 1
ATOM 722 C C . ALA A 1 90 ? 18.087 12.396 -13.137 1.00 60.28 90 ALA A C 1
ATOM 724 O O . ALA A 1 90 ? 16.905 12.359 -13.448 1.00 60.28 90 ALA A O 1
ATOM 725 N N . LEU A 1 91 ? 18.680 13.545 -12.798 1.00 58.69 91 LEU A N 1
ATOM 726 C CA . LEU A 1 91 ? 17.959 14.822 -12.741 1.00 58.69 91 LEU A CA 1
ATOM 727 C C . LEU A 1 91 ? 17.647 15.408 -14.123 1.00 58.69 91 LEU A C 1
ATOM 729 O O . LEU A 1 91 ? 16.606 16.029 -14.284 1.00 58.69 91 LEU A O 1
ATOM 733 N N . ALA A 1 92 ? 18.520 15.216 -15.113 1.00 59.34 92 ALA A N 1
ATOM 734 C CA . ALA A 1 92 ? 18.286 15.701 -16.473 1.00 59.34 92 ALA A CA 1
ATOM 735 C C . ALA A 1 92 ? 17.240 14.843 -17.199 1.00 59.34 92 ALA A C 1
ATOM 737 O O . ALA A 1 92 ? 16.449 15.376 -17.966 1.00 59.34 92 ALA A O 1
ATOM 738 N N . ALA A 1 93 ? 17.196 13.539 -16.901 1.00 57.41 93 ALA A N 1
ATOM 739 C CA . ALA A 1 93 ? 16.169 12.637 -17.413 1.00 57.41 93 ALA A CA 1
ATOM 740 C C . ALA A 1 93 ? 14.765 13.005 -16.892 1.00 57.41 93 ALA A C 1
ATOM 742 O O . ALA A 1 93 ? 13.803 12.944 -17.646 1.00 57.41 93 ALA A O 1
ATOM 743 N N . LEU A 1 94 ? 14.627 13.456 -15.638 1.00 56.47 94 LEU A N 1
ATOM 744 C CA . LEU A 1 94 ? 13.321 13.846 -15.077 1.00 56.47 94 LEU A CA 1
ATOM 745 C C . LEU A 1 94 ? 12.651 15.034 -15.796 1.00 56.47 94 LEU A C 1
ATOM 747 O O . LEU A 1 94 ? 11.432 15.153 -15.724 1.00 56.47 94 LEU A O 1
ATOM 751 N N . PHE A 1 95 ? 13.419 15.898 -16.471 1.00 59.75 95 PHE A N 1
ATOM 752 C CA . PHE A 1 95 ? 12.906 17.056 -17.222 1.00 59.75 95 PHE A CA 1
ATOM 753 C C . PHE A 1 95 ? 12.933 16.859 -18.746 1.00 59.75 95 PHE A C 1
ATOM 755 O O . PHE A 1 95 ? 12.620 17.792 -19.484 1.00 59.75 95 PHE A O 1
ATOM 762 N N . ASP A 1 96 ? 13.317 15.674 -19.228 1.00 61.47 96 ASP A N 1
ATOM 763 C CA . ASP A 1 96 ? 13.281 15.360 -20.655 1.00 61.47 96 ASP A CA 1
ATOM 764 C C . ASP A 1 96 ? 11.858 14.914 -21.036 1.00 61.47 96 ASP A C 1
ATOM 766 O O . ASP A 1 96 ? 11.481 13.749 -20.893 1.00 61.47 96 ASP A O 1
ATOM 770 N N . GLU A 1 97 ? 11.039 15.876 -21.473 1.00 55.34 97 GLU A N 1
ATOM 771 C CA . GLU A 1 97 ? 9.619 15.695 -21.828 1.00 55.34 97 GLU A CA 1
ATOM 772 C C . GLU A 1 97 ? 9.384 14.690 -22.969 1.00 55.34 97 GLU A C 1
ATOM 774 O O . GLU A 1 97 ? 8.251 14.273 -23.199 1.00 55.34 97 GLU A O 1
ATOM 779 N N . THR A 1 98 ? 10.428 14.282 -23.696 1.00 52.53 98 THR A N 1
ATOM 780 C CA . THR A 1 98 ? 10.274 13.478 -24.918 1.00 52.53 98 THR A CA 1
ATOM 781 C C . THR A 1 98 ? 10.375 11.964 -24.722 1.00 52.53 98 THR A C 1
ATOM 783 O O . THR A 1 98 ? 10.018 11.227 -25.641 1.00 52.53 98 THR A O 1
ATOM 786 N N . SER A 1 99 ? 10.796 11.462 -23.552 1.00 51.72 99 SER A N 1
ATOM 787 C CA . SER A 1 99 ? 11.024 10.017 -23.368 1.00 51.72 99 SER A CA 1
ATOM 788 C C . SER A 1 99 ? 10.374 9.378 -22.145 1.00 51.72 99 SER A C 1
ATOM 790 O O . SER A 1 99 ? 10.185 8.160 -22.166 1.00 51.72 99 SER A O 1
ATOM 792 N N . ASN A 1 100 ? 10.028 10.135 -21.100 1.00 53.91 100 ASN A N 1
ATOM 793 C CA . ASN A 1 100 ? 9.672 9.554 -19.803 1.00 53.91 100 ASN A CA 1
ATOM 794 C C . ASN A 1 100 ? 8.172 9.612 -19.525 1.00 53.91 100 ASN A C 1
ATOM 796 O O . ASN A 1 100 ? 7.576 10.670 -19.343 1.00 53.91 100 ASN A O 1
ATOM 800 N N . ASP A 1 101 ? 7.576 8.429 -19.477 1.00 62.72 101 ASP A N 1
ATOM 801 C CA . ASP A 1 101 ? 6.172 8.231 -19.163 1.00 62.72 101 ASP A CA 1
ATOM 802 C C . ASP A 1 101 ? 5.980 8.184 -17.646 1.00 62.72 101 ASP A C 1
ATOM 804 O O . ASP A 1 101 ? 6.012 7.120 -17.036 1.00 62.72 101 ASP A O 1
ATOM 808 N N . LEU A 1 102 ? 5.819 9.364 -17.039 1.00 69.12 102 LEU A N 1
ATOM 809 C CA . LEU A 1 102 ? 5.663 9.547 -15.586 1.00 69.12 102 LEU A CA 1
ATOM 810 C C . LEU A 1 102 ? 4.347 8.977 -15.026 1.00 69.12 102 LEU A C 1
ATOM 812 O O . LEU A 1 102 ? 4.048 9.110 -13.834 1.00 69.12 102 LEU A O 1
ATOM 816 N N . ALA A 1 103 ? 3.497 8.413 -15.881 1.00 72.00 103 ALA A N 1
ATOM 817 C CA . ALA A 1 103 ? 2.157 8.006 -15.509 1.00 72.00 103 ALA A CA 1
ATOM 818 C C . ALA A 1 103 ? 2.156 6.848 -14.498 1.00 72.00 103 ALA A C 1
ATOM 820 O O . ALA A 1 103 ? 1.320 6.836 -13.590 1.00 72.00 103 ALA A O 1
ATOM 821 N N . GLY A 1 104 ? 3.109 5.916 -14.593 1.00 72.19 104 GLY A N 1
ATOM 822 C CA . GLY A 1 104 ? 3.242 4.816 -13.635 1.00 72.19 104 GLY A CA 1
ATOM 823 C C . GLY A 1 104 ? 3.681 5.288 -12.244 1.00 72.19 104 GLY A C 1
ATOM 824 O O . GLY A 1 104 ? 3.121 4.864 -11.229 1.00 72.19 104 GLY A O 1
ATOM 825 N N . GLU A 1 105 ? 4.621 6.232 -12.174 1.00 76.62 105 GLU A N 1
ATOM 826 C CA . GLU A 1 105 ? 5.066 6.878 -10.937 1.00 76.62 105 GLU A CA 1
ATOM 827 C C . GLU A 1 105 ? 3.933 7.680 -10.290 1.00 76.62 105 GLU A C 1
ATOM 829 O O . GLU A 1 105 ? 3.700 7.577 -9.079 1.00 76.62 105 GLU A O 1
ATOM 834 N N . ILE A 1 106 ? 3.179 8.440 -11.090 1.00 81.19 106 ILE A N 1
ATOM 835 C CA . ILE A 1 106 ? 1.999 9.171 -10.619 1.00 81.19 106 ILE A CA 1
ATOM 836 C C . ILE A 1 106 ? 0.960 8.185 -10.080 1.00 81.19 106 ILE A C 1
ATOM 838 O O . ILE A 1 106 ? 0.461 8.370 -8.974 1.00 81.19 106 ILE A O 1
ATOM 842 N N . LEU A 1 107 ? 0.667 7.101 -10.798 1.00 83.38 107 LEU A N 1
ATOM 843 C CA . LEU A 1 107 ? -0.330 6.117 -10.381 1.00 83.38 107 LEU A CA 1
ATOM 844 C C . LEU A 1 107 ? 0.050 5.417 -9.065 1.00 83.38 107 LEU A C 1
ATOM 846 O O . LEU A 1 107 ? -0.787 5.260 -8.169 1.00 83.38 107 LEU A O 1
ATOM 850 N N . MET A 1 108 ? 1.315 5.025 -8.910 1.00 79.50 108 MET A N 1
ATOM 851 C CA . MET A 1 108 ? 1.806 4.397 -7.682 1.00 79.50 108 MET A CA 1
ATOM 852 C C . MET A 1 108 ? 1.804 5.352 -6.491 1.00 79.50 108 MET A C 1
ATOM 854 O O . MET A 1 108 ? 1.385 4.971 -5.393 1.00 79.50 108 MET A O 1
ATOM 858 N N . THR A 1 109 ? 2.225 6.603 -6.691 1.00 85.19 109 THR A N 1
ATOM 859 C CA . THR A 1 109 ? 2.177 7.618 -5.629 1.00 85.19 109 THR A CA 1
ATOM 860 C C . THR A 1 109 ? 0.738 7.925 -5.222 1.00 85.19 109 THR A C 1
ATOM 862 O O . THR A 1 109 ? 0.442 7.965 -4.026 1.00 85.19 109 THR A O 1
ATOM 865 N N . LEU A 1 110 ? -0.190 8.026 -6.180 1.00 88.50 110 LEU A N 1
ATOM 866 C CA . LEU A 1 110 ? -1.618 8.195 -5.905 1.00 88.50 110 LEU A CA 1
ATOM 867 C C . LEU A 1 110 ? -2.191 7.010 -5.119 1.00 88.50 110 LEU A C 1
ATOM 869 O O . LEU A 1 110 ? -2.937 7.212 -4.158 1.00 88.50 110 LEU A O 1
ATOM 873 N N . THR A 1 111 ? -1.801 5.780 -5.460 1.00 88.56 111 THR A N 1
ATOM 874 C CA . THR A 1 111 ? -2.215 4.566 -4.737 1.00 88.56 111 THR A CA 1
ATOM 875 C C . THR A 1 111 ? -1.712 4.573 -3.293 1.00 88.56 111 THR A C 1
ATOM 877 O O . THR A 1 111 ? -2.486 4.316 -2.367 1.00 88.56 111 THR A O 1
ATOM 880 N N . ALA A 1 112 ? -0.447 4.941 -3.069 1.00 89.38 112 ALA A N 1
ATOM 881 C CA . ALA A 1 112 ? 0.135 5.045 -1.732 1.00 89.38 112 ALA A CA 1
ATOM 882 C C . ALA A 1 112 ? -0.540 6.137 -0.882 1.00 89.38 112 ALA A C 1
ATOM 884 O O . ALA A 1 112 ? -0.888 5.903 0.279 1.00 89.38 112 ALA A O 1
ATOM 885 N N . ILE A 1 113 ? -0.792 7.312 -1.468 1.00 90.44 113 ILE A N 1
ATOM 886 C CA . ILE A 1 113 ? -1.502 8.418 -0.811 1.00 90.44 113 ILE A CA 1
ATOM 887 C C . ILE A 1 113 ? -2.938 8.002 -0.464 1.00 90.44 113 ILE A C 1
ATOM 889 O O . ILE A 1 113 ? -3.413 8.251 0.645 1.00 90.44 113 ILE A O 1
ATOM 893 N N . SER A 1 114 ? -3.625 7.313 -1.376 1.00 89.81 114 SER A N 1
ATOM 894 C CA . SER A 1 114 ? -4.977 6.796 -1.142 1.00 89.81 114 SER A CA 1
ATOM 895 C C . SER A 1 114 ? -5.020 5.812 0.019 1.00 89.81 114 SER A C 1
ATOM 897 O O . SER A 1 114 ? -5.866 5.931 0.906 1.00 89.81 114 SER A O 1
ATOM 899 N N . PHE A 1 115 ? -4.082 4.861 0.038 1.00 90.19 115 PHE A N 1
ATOM 900 C CA . PHE A 1 115 ? -3.938 3.910 1.132 1.00 90.19 115 PHE A CA 1
ATOM 901 C C . PHE A 1 115 ? -3.734 4.634 2.464 1.00 90.19 115 PHE A C 1
ATOM 903 O O . PHE A 1 115 ? -4.412 4.315 3.441 1.00 90.19 115 PHE A O 1
ATOM 910 N N . PHE A 1 116 ? -2.860 5.644 2.496 1.00 88.50 116 PHE A N 1
ATOM 911 C CA . PHE A 1 116 ? -2.627 6.453 3.689 1.00 88.50 116 PHE A CA 1
ATOM 912 C C . PHE A 1 116 ? -3.922 7.113 4.187 1.00 88.50 116 PHE A C 1
ATOM 914 O O . PHE A 1 116 ? -4.248 7.018 5.373 1.00 88.50 116 PHE A O 1
ATOM 921 N N . PHE A 1 117 ? -4.719 7.702 3.289 1.00 87.38 117 PHE A N 1
ATOM 922 C CA . PHE A 1 117 ? -6.020 8.268 3.653 1.00 87.38 117 PHE A CA 1
ATOM 923 C C . PHE A 1 117 ? -6.977 7.228 4.244 1.00 87.38 117 PHE A C 1
ATOM 925 O O . PHE A 1 117 ? -7.666 7.534 5.218 1.00 87.38 117 PHE A O 1
ATOM 932 N N . VAL A 1 118 ? -7.017 6.002 3.710 1.00 87.38 118 VAL A N 1
ATOM 933 C CA . VAL A 1 118 ? -7.869 4.933 4.258 1.00 87.38 118 VAL A CA 1
ATOM 934 C C . VAL A 1 118 ? -7.354 4.449 5.616 1.00 87.38 118 VAL A C 1
ATOM 936 O O . VAL A 1 118 ? -8.135 4.327 6.559 1.00 87.38 118 VAL A O 1
ATOM 939 N N . ALA A 1 119 ? -6.050 4.201 5.739 1.00 85.38 119 ALA A N 1
ATOM 940 C CA . ALA A 1 119 ? -5.436 3.624 6.931 1.00 85.38 119 ALA A CA 1
ATOM 941 C C . ALA A 1 119 ? -5.435 4.576 8.136 1.00 85.38 119 ALA A C 1
ATOM 943 O O . ALA A 1 119 ? -5.597 4.131 9.275 1.00 85.38 119 ALA A O 1
ATOM 944 N N . PHE A 1 120 ? -5.290 5.885 7.909 1.00 82.00 120 PHE A N 1
ATOM 945 C CA . PHE A 1 120 ? -5.177 6.891 8.971 1.00 82.00 120 PHE A CA 1
ATOM 946 C C . PHE A 1 120 ? -6.461 7.704 9.217 1.00 82.00 120 PHE A C 1
ATOM 948 O O . PHE A 1 120 ? -6.460 8.618 10.044 1.00 82.00 120 PHE A O 1
ATOM 955 N N . SER A 1 121 ? -7.588 7.364 8.581 1.00 84.75 121 SER A N 1
ATOM 956 C CA . SER A 1 121 ? -8.880 8.003 8.884 1.00 84.75 121 SER A CA 1
ATOM 957 C C . SER A 1 121 ? -9.501 7.501 10.199 1.00 84.75 121 SER A C 1
ATOM 959 O O . SER A 1 121 ? -9.281 6.360 10.616 1.00 84.75 121 SER A O 1
ATOM 961 N N . ARG A 1 122 ? -10.249 8.374 10.886 1.00 73.88 122 ARG A N 1
ATOM 962 C CA . ARG A 1 122 ? -11.028 8.078 12.102 1.00 73.88 122 ARG A CA 1
ATOM 963 C C . ARG A 1 122 ? -12.212 7.176 11.801 1.00 73.88 122 ARG A C 1
ATOM 965 O O . ARG A 1 122 ? -12.889 7.378 10.793 1.00 73.88 122 ARG A O 1
ATOM 972 N N . GLU A 1 123 ? -12.507 6.261 12.721 1.00 74.44 123 GLU A N 1
ATOM 973 C CA . GLU A 1 123 ? -13.758 5.506 12.682 1.00 74.44 123 GLU A CA 1
ATOM 974 C C . GLU A 1 123 ? -14.887 6.306 13.353 1.00 74.44 123 GLU A C 1
ATOM 976 O O . GLU A 1 123 ? -14.650 7.261 14.093 1.00 74.44 123 GLU A O 1
ATOM 981 N N . ARG A 1 124 ? -16.150 5.957 13.072 1.00 63.50 124 ARG A N 1
ATOM 982 C CA . ARG A 1 124 ? -17.319 6.646 13.649 1.00 63.50 124 ARG A CA 1
ATOM 983 C C . ARG A 1 124 ? -17.375 6.554 15.183 1.00 63.50 124 ARG A C 1
ATOM 985 O O . ARG A 1 124 ? -17.902 7.468 15.809 1.00 63.50 124 ARG A O 1
ATOM 992 N N . THR A 1 125 ? -16.826 5.489 15.758 1.00 64.50 125 THR A N 1
ATOM 993 C CA . THR A 1 125 ? -16.689 5.256 17.201 1.00 64.50 125 THR A CA 1
ATOM 994 C C . THR A 1 125 ? -15.244 4.845 17.474 1.00 64.50 125 THR A C 1
ATOM 996 O O . THR A 1 125 ? -14.901 3.678 17.332 1.00 64.50 125 THR A O 1
ATOM 999 N N . ASP A 1 126 ? -14.366 5.807 17.771 1.00 64.44 126 ASP A N 1
ATOM 1000 C CA . ASP A 1 126 ? -12.958 5.525 18.088 1.00 64.44 126 ASP A CA 1
ATOM 1001 C C . ASP A 1 126 ? -12.853 4.917 19.501 1.00 64.44 126 ASP A C 1
ATOM 1003 O O . ASP A 1 126 ? -12.578 5.613 20.479 1.00 64.44 126 ASP A O 1
ATOM 1007 N N . ASP A 1 127 ? -13.079 3.608 19.600 1.00 75.56 127 ASP A N 1
ATOM 1008 C CA . ASP A 1 127 ? -12.823 2.833 20.814 1.00 75.56 127 ASP A CA 1
ATOM 1009 C C . ASP A 1 127 ? -11.342 2.430 20.890 1.00 75.56 127 ASP A C 1
ATOM 1011 O O . ASP A 1 127 ? -10.688 2.178 19.871 1.00 75.56 127 ASP A O 1
ATOM 1015 N N . GLU A 1 128 ? -10.805 2.284 22.106 1.00 80.50 128 GLU A N 1
ATOM 1016 C CA . GLU A 1 128 ? -9.418 1.838 22.338 1.00 80.50 128 GLU A CA 1
ATOM 1017 C C . GLU A 1 128 ? -9.110 0.508 21.614 1.00 80.50 128 GLU A C 1
ATOM 1019 O O . GLU A 1 128 ? -8.000 0.278 21.126 1.00 80.50 128 GLU A O 1
ATOM 1024 N N . TRP A 1 129 ? -10.123 -0.351 21.475 1.00 83.69 129 TRP A N 1
ATOM 1025 C CA . TRP A 1 129 ? -10.036 -1.609 20.738 1.00 83.69 129 TRP A CA 1
ATOM 1026 C C . TRP A 1 129 ? -9.752 -1.423 19.236 1.00 83.69 129 TRP A C 1
ATOM 1028 O O . TRP A 1 129 ? -8.944 -2.166 18.669 1.00 83.69 129 TRP A O 1
ATOM 1038 N N . ILE A 1 130 ? -10.348 -0.418 18.585 1.00 84.12 130 ILE A N 1
ATOM 1039 C CA . ILE A 1 130 ? -10.127 -0.145 17.154 1.00 84.12 130 ILE A CA 1
ATOM 1040 C C . ILE A 1 130 ? -8.699 0.353 16.925 1.00 84.12 130 ILE A C 1
ATOM 1042 O O . ILE A 1 130 ? -8.055 -0.035 15.946 1.00 84.12 130 ILE A O 1
ATOM 1046 N N . MET A 1 131 ? -8.169 1.161 17.847 1.00 82.38 131 MET A N 1
ATOM 1047 C CA . MET A 1 131 ? -6.776 1.612 17.795 1.00 82.38 131 MET A CA 1
ATOM 1048 C C . MET A 1 131 ? -5.781 0.458 17.912 1.00 82.38 131 MET A C 1
ATOM 1050 O O . MET A 1 131 ? -4.874 0.351 17.082 1.00 82.38 131 MET A O 1
ATOM 1054 N N . LYS A 1 132 ? -5.990 -0.456 18.867 1.00 85.94 132 LYS A N 1
ATOM 1055 C CA . LYS A 1 132 ? -5.168 -1.671 18.998 1.00 85.94 132 LYS A CA 1
ATOM 1056 C C . LYS A 1 132 ? -5.252 -2.545 17.748 1.00 85.94 132 LYS A C 1
ATOM 1058 O O . LYS A 1 132 ? -4.226 -2.910 17.180 1.00 85.94 132 LYS A O 1
ATOM 1063 N N . THR A 1 133 ? -6.465 -2.790 17.254 1.00 89.06 133 THR A N 1
ATOM 1064 C CA . THR A 1 133 ? -6.702 -3.593 16.044 1.00 89.06 133 THR A CA 1
ATOM 1065 C C . THR A 1 133 ? -5.994 -3.013 14.819 1.00 89.06 133 THR A C 1
ATOM 1067 O O . THR A 1 133 ? -5.452 -3.764 14.003 1.00 89.06 133 THR A O 1
ATOM 1070 N N . ARG A 1 134 ? -5.959 -1.682 14.681 1.00 89.12 134 ARG A N 1
ATOM 1071 C CA . ARG A 1 134 ? -5.254 -1.001 13.589 1.00 89.12 134 ARG A CA 1
ATOM 1072 C C . ARG A 1 134 ? -3.747 -1.230 13.660 1.00 89.12 134 ARG A C 1
ATOM 1074 O O . ARG A 1 134 ? -3.160 -1.631 12.658 1.00 89.12 134 ARG A O 1
ATOM 1081 N N . LEU A 1 135 ? -3.141 -1.015 14.828 1.00 89.12 135 LEU A N 1
ATOM 1082 C CA . LEU A 1 135 ? -1.700 -1.198 15.017 1.00 89.12 135 LEU A CA 1
ATOM 1083 C C . LEU A 1 135 ? -1.286 -2.657 14.795 1.00 89.12 135 LEU A C 1
ATOM 1085 O O . LEU A 1 135 ? -0.331 -2.924 14.070 1.00 89.12 135 LEU A O 1
ATOM 1089 N N . GLU A 1 136 ? -2.046 -3.605 15.343 1.00 92.50 136 GLU A N 1
ATOM 1090 C CA . GLU A 1 136 ? -1.810 -5.025 15.087 1.00 92.50 136 GLU A CA 1
ATOM 1091 C C . GLU A 1 136 ? -1.946 -5.359 13.602 1.00 92.50 136 GLU A C 1
ATOM 1093 O O . GLU A 1 136 ? -1.148 -6.120 13.066 1.00 92.50 136 GLU A O 1
ATOM 1098 N N . SER A 1 137 ? -2.938 -4.790 12.910 1.00 92.56 137 SER A N 1
ATOM 1099 C CA . SER A 1 137 ? -3.127 -5.058 11.480 1.00 92.56 137 SER A CA 1
ATOM 1100 C C . SER A 1 137 ? -1.971 -4.523 10.649 1.00 92.56 137 SER A C 1
ATOM 1102 O O . SER A 1 137 ? -1.570 -5.176 9.689 1.00 92.56 137 SER A O 1
ATOM 1104 N N . LEU A 1 138 ? -1.402 -3.380 11.042 1.00 91.56 138 LEU A N 1
ATOM 1105 C CA . LEU A 1 138 ? -0.211 -2.820 10.410 1.00 91.56 138 LEU A CA 1
ATOM 1106 C C . LEU A 1 138 ? 1.015 -3.705 10.639 1.00 91.56 138 LEU A C 1
ATOM 1108 O O . LEU A 1 138 ? 1.771 -3.949 9.703 1.00 91.56 138 LEU A O 1
ATOM 1112 N N . LEU A 1 139 ? 1.172 -4.248 11.848 1.00 94.44 139 LEU A N 1
ATOM 1113 C CA . LEU A 1 139 ? 2.250 -5.182 12.158 1.00 94.44 139 LEU A CA 1
ATOM 1114 C C . LEU A 1 139 ? 2.136 -6.477 11.338 1.00 94.44 139 LEU A C 1
ATOM 1116 O O . LEU A 1 139 ? 3.115 -6.922 10.747 1.00 94.44 139 LEU A O 1
ATOM 1120 N N . TRP A 1 140 ? 0.933 -7.049 11.235 1.00 94.69 140 TRP A N 1
ATOM 1121 C CA . TRP A 1 140 ? 0.680 -8.228 10.399 1.00 94.69 140 TRP A CA 1
ATOM 1122 C C . TRP A 1 140 ? 0.944 -7.964 8.916 1.00 94.69 140 TRP A C 1
ATOM 1124 O O . TRP A 1 140 ? 1.541 -8.800 8.239 1.00 94.69 140 TRP A O 1
ATOM 1134 N N . ALA A 1 141 ? 0.540 -6.797 8.417 1.00 94.62 141 ALA A N 1
ATOM 1135 C CA . ALA A 1 141 ? 0.831 -6.383 7.051 1.00 94.62 141 ALA A CA 1
ATOM 1136 C C . ALA A 1 141 ? 2.337 -6.250 6.800 1.00 94.62 141 ALA A C 1
ATOM 1138 O O . ALA A 1 141 ? 2.828 -6.705 5.768 1.00 94.62 141 ALA A O 1
ATOM 1139 N N . PHE A 1 142 ? 3.078 -5.689 7.759 1.00 94.69 142 PHE A N 1
ATOM 1140 C CA . PHE A 1 142 ? 4.531 -5.599 7.687 1.00 94.69 142 PHE A CA 1
ATOM 1141 C C . PHE A 1 142 ? 5.193 -6.982 7.686 1.00 94.69 142 PHE A C 1
ATOM 1143 O O . PHE A 1 142 ? 6.074 -7.228 6.867 1.00 94.69 142 PHE A O 1
ATOM 1150 N N . TYR A 1 143 ? 4.735 -7.918 8.527 1.00 95.62 143 TYR A N 1
ATOM 1151 C CA . TYR A 1 143 ? 5.240 -9.295 8.512 1.00 95.62 143 TYR A CA 1
ATOM 1152 C C . TYR A 1 143 ? 4.966 -10.010 7.189 1.00 95.62 143 TYR A C 1
ATOM 1154 O O . TYR A 1 143 ? 5.853 -10.690 6.680 1.00 95.62 143 TYR A O 1
ATOM 1162 N N . ALA A 1 144 ? 3.780 -9.837 6.603 1.00 95.25 144 ALA A N 1
ATOM 1163 C CA . ALA A 1 144 ? 3.463 -10.411 5.298 1.00 95.25 144 ALA A CA 1
ATOM 1164 C C . ALA A 1 144 ? 4.325 -9.804 4.178 1.00 95.25 144 ALA A C 1
ATOM 1166 O O . ALA A 1 144 ? 4.828 -10.533 3.324 1.00 95.25 144 ALA A O 1
ATOM 1167 N N . HIS A 1 145 ? 4.536 -8.485 4.204 1.00 95.06 145 HIS A N 1
ATOM 1168 C CA . HIS A 1 145 ? 5.401 -7.790 3.252 1.00 95.06 145 HIS A CA 1
ATOM 1169 C C . HIS A 1 145 ? 6.854 -8.269 3.365 1.00 95.06 145 HIS A C 1
ATOM 1171 O O . HIS A 1 145 ? 7.432 -8.699 2.367 1.00 95.06 145 HIS A O 1
ATOM 1177 N N . LEU A 1 146 ? 7.402 -8.309 4.586 1.00 95.31 146 LEU A N 1
ATOM 1178 C CA . LEU A 1 146 ? 8.745 -8.821 4.858 1.00 95.31 146 LEU A CA 1
ATOM 11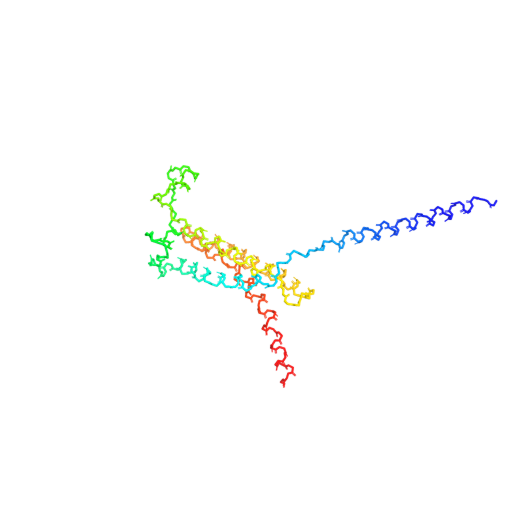79 C C . LEU A 1 146 ? 8.885 -10.294 4.458 1.00 95.31 146 LEU A C 1
ATOM 1181 O O . LEU A 1 146 ? 9.871 -10.663 3.831 1.00 95.31 146 LEU A O 1
ATOM 1185 N N . GLY A 1 147 ? 7.897 -11.130 4.778 1.00 94.62 147 GLY A N 1
ATOM 1186 C CA . GLY A 1 147 ? 7.877 -12.534 4.377 1.00 94.62 147 GLY A CA 1
ATOM 1187 C C . GLY A 1 147 ? 7.914 -12.687 2.858 1.00 94.62 147 GLY A C 1
ATOM 1188 O O . GLY A 1 147 ? 8.760 -13.406 2.338 1.00 94.62 147 GLY A O 1
ATOM 1189 N N . GLY A 1 148 ? 7.064 -11.956 2.134 1.00 92.81 148 GLY A N 1
ATOM 1190 C CA . GLY A 1 148 ? 7.064 -11.965 0.672 1.00 92.81 148 GLY A CA 1
ATOM 1191 C C . GLY A 1 148 ? 8.370 -11.441 0.063 1.00 92.81 148 GLY A C 1
ATOM 1192 O O . GLY A 1 148 ? 8.825 -11.986 -0.937 1.00 92.81 148 GLY A O 1
ATOM 1193 N N . PHE A 1 149 ? 8.993 -10.430 0.676 1.00 94.00 149 PHE A N 1
ATOM 1194 C CA . PHE A 1 149 ? 10.290 -9.905 0.247 1.00 94.00 149 PHE A CA 1
ATOM 1195 C C . PHE A 1 149 ? 11.413 -10.927 0.459 1.00 94.00 149 PHE A C 1
ATOM 1197 O O . PHE A 1 149 ? 12.225 -11.166 -0.428 1.00 94.00 149 PHE A O 1
ATOM 1204 N N . LEU A 1 150 ? 11.451 -11.586 1.618 1.00 94.75 150 LEU A N 1
ATOM 1205 C CA . LEU A 1 150 ? 12.426 -12.646 1.861 1.00 94.75 150 LEU A CA 1
ATOM 1206 C C . LEU A 1 150 ? 12.217 -13.805 0.884 1.00 94.75 150 LEU A C 1
ATOM 1208 O O . LEU A 1 150 ? 13.181 -14.295 0.313 1.00 94.75 150 LEU A O 1
ATOM 1212 N N . LEU A 1 151 ? 10.976 -14.206 0.612 1.00 92.56 151 LEU A N 1
ATOM 1213 C CA . LEU A 1 151 ? 10.709 -15.226 -0.400 1.00 92.56 151 LEU A CA 1
ATOM 1214 C C . LEU A 1 151 ? 11.183 -14.779 -1.793 1.00 92.56 151 LEU A C 1
ATOM 1216 O O . LEU A 1 151 ? 11.820 -15.563 -2.491 1.00 92.56 151 LEU A O 1
ATOM 1220 N N . SER A 1 152 ? 10.954 -13.528 -2.199 1.00 90.75 152 SER A N 1
ATOM 1221 C CA . SER A 1 152 ? 11.394 -13.069 -3.522 1.00 90.75 152 SER A CA 1
ATOM 1222 C C . SER A 1 152 ? 12.916 -13.111 -3.678 1.00 90.75 152 SER A C 1
ATOM 1224 O O . SER A 1 152 ? 13.395 -13.547 -4.721 1.00 90.75 152 SER A O 1
ATOM 1226 N N . VAL A 1 153 ? 13.673 -12.759 -2.634 1.00 90.88 153 VAL A N 1
ATOM 1227 C CA . VAL A 1 153 ? 15.147 -12.809 -2.637 1.00 90.88 153 VAL A CA 1
ATOM 1228 C C . VAL A 1 153 ? 15.684 -14.229 -2.837 1.00 90.88 153 VAL A C 1
ATOM 1230 O O . VAL A 1 153 ? 16.708 -14.408 -3.491 1.00 90.88 153 VAL A O 1
ATOM 1233 N N . TRP A 1 154 ? 15.017 -15.242 -2.281 1.00 91.69 154 TRP A N 1
ATOM 1234 C CA . TRP A 1 154 ? 15.493 -16.627 -2.350 1.00 91.69 154 TRP A CA 1
ATOM 1235 C C . TRP A 1 154 ? 14.971 -17.390 -3.573 1.00 91.69 154 TRP A C 1
ATOM 1237 O O . TRP A 1 154 ? 15.650 -18.293 -4.053 1.00 91.69 154 TRP A O 1
ATOM 1247 N N . PHE A 1 155 ? 13.779 -17.048 -4.072 1.00 89.75 155 PHE A N 1
ATOM 1248 C CA . PHE A 1 155 ? 13.089 -17.809 -5.121 1.00 89.75 155 PHE A CA 1
ATOM 1249 C C . PHE A 1 155 ? 13.080 -17.136 -6.501 1.00 89.75 155 PHE A C 1
ATOM 1251 O O . PHE A 1 155 ? 12.678 -17.775 -7.471 1.00 89.75 155 PHE A O 1
ATOM 1258 N N . SER A 1 156 ? 13.476 -15.864 -6.621 1.00 87.62 156 SER A N 1
ATOM 1259 C CA . SER A 1 156 ? 13.429 -15.120 -7.890 1.00 87.62 156 SER A CA 1
ATOM 1260 C C . SER A 1 156 ? 14.798 -14.564 -8.283 1.00 87.62 156 SER A C 1
ATOM 1262 O O . SER A 1 156 ? 15.560 -14.110 -7.436 1.00 87.62 156 SER A O 1
ATOM 1264 N N . TYR A 1 157 ? 15.090 -14.549 -9.587 1.00 85.25 157 TYR A N 1
ATOM 1265 C CA . TYR A 1 157 ? 16.354 -14.051 -10.142 1.00 85.25 157 TYR A CA 1
ATOM 1266 C C . TYR A 1 157 ? 16.113 -13.154 -11.364 1.00 85.25 157 TYR A C 1
ATOM 1268 O O . TYR A 1 157 ? 15.106 -13.298 -12.059 1.00 85.25 157 TYR A O 1
ATOM 1276 N N . SER A 1 158 ? 17.072 -12.267 -11.660 1.00 82.62 158 SER A N 1
ATOM 1277 C CA . SER A 1 158 ? 17.072 -11.401 -12.852 1.00 82.62 158 SER A CA 1
ATOM 1278 C C . SER A 1 158 ? 15.793 -10.546 -12.972 1.00 82.62 158 SER A C 1
ATOM 1280 O O . SER A 1 158 ? 15.291 -10.048 -11.967 1.00 82.62 158 SER A O 1
ATOM 1282 N N . LEU A 1 159 ? 15.252 -10.351 -14.176 1.00 75.19 159 LEU A N 1
ATOM 1283 C CA . LEU A 1 159 ? 14.073 -9.512 -14.417 1.00 75.19 159 LEU A CA 1
ATOM 1284 C C . LEU A 1 159 ? 12.810 -10.017 -13.691 1.00 75.19 159 LEU A C 1
ATOM 1286 O O . LEU A 1 159 ? 11.982 -9.220 -13.253 1.00 75.19 159 LEU A O 1
ATOM 1290 N N . SER A 1 160 ? 12.695 -11.329 -13.470 1.00 79.25 160 SER A N 1
ATOM 1291 C CA . SER A 1 160 ? 11.589 -11.922 -12.709 1.00 79.25 160 SER A CA 1
ATOM 1292 C C . SER A 1 160 ? 11.582 -11.466 -11.247 1.00 79.25 160 SER A C 1
ATOM 1294 O O . SER A 1 160 ? 10.514 -11.290 -10.666 1.00 79.25 160 SER A O 1
ATOM 1296 N N . PHE A 1 161 ? 12.757 -11.222 -10.653 1.00 81.62 161 PHE A N 1
ATOM 1297 C CA . PHE A 1 161 ? 12.856 -10.658 -9.303 1.00 81.62 161 PHE A CA 1
ATOM 1298 C C . PHE A 1 161 ? 12.256 -9.250 -9.233 1.00 81.62 161 PHE A C 1
ATOM 1300 O O . PHE A 1 161 ? 11.515 -8.957 -8.297 1.00 81.62 161 PHE A O 1
ATOM 1307 N N . TYR A 1 162 ? 12.516 -8.408 -10.240 1.00 79.25 162 TYR A N 1
ATOM 1308 C CA . TYR A 1 162 ? 11.943 -7.063 -10.313 1.00 79.25 162 TYR A CA 1
ATOM 1309 C C . TYR A 1 162 ? 10.413 -7.113 -10.387 1.00 79.25 162 TYR A C 1
ATOM 1311 O O . TYR A 1 162 ? 9.745 -6.459 -9.593 1.00 79.25 162 TYR A O 1
ATOM 1319 N N . ALA A 1 163 ? 9.855 -7.961 -11.257 1.00 79.38 163 ALA A N 1
ATOM 1320 C CA . ALA A 1 163 ? 8.407 -8.127 -11.364 1.00 79.38 163 ALA A CA 1
ATOM 1321 C C . ALA A 1 163 ? 7.778 -8.572 -10.030 1.00 79.38 163 ALA A C 1
ATOM 1323 O O . ALA A 1 163 ? 6.815 -7.966 -9.562 1.00 79.38 163 ALA A O 1
ATOM 1324 N N . VAL A 1 164 ? 8.346 -9.590 -9.371 1.00 86.06 164 VAL A N 1
ATOM 1325 C CA . VAL A 1 164 ? 7.854 -10.078 -8.069 1.00 86.06 164 VAL A CA 1
ATOM 1326 C C . VAL A 1 164 ? 7.959 -8.999 -6.985 1.00 86.06 164 VAL A C 1
ATOM 1328 O O . VAL A 1 164 ? 7.061 -8.875 -6.150 1.00 86.06 164 VAL A O 1
ATOM 1331 N N . LEU A 1 165 ? 9.022 -8.192 -6.998 1.00 86.75 165 LEU A N 1
ATOM 1332 C CA . LEU A 1 165 ? 9.190 -7.086 -6.059 1.00 86.75 165 LEU A CA 1
ATOM 1333 C C . LEU A 1 165 ? 8.153 -5.976 -6.290 1.00 86.75 165 LEU A C 1
ATOM 1335 O O . LEU A 1 165 ? 7.585 -5.474 -5.321 1.00 86.75 165 LEU A O 1
ATOM 1339 N N . SER A 1 166 ? 7.840 -5.653 -7.547 1.00 82.44 166 SER A N 1
ATOM 1340 C CA . SER A 1 166 ? 6.781 -4.702 -7.903 1.00 82.44 166 SER A CA 1
ATOM 1341 C C . SER A 1 166 ? 5.412 -5.149 -7.379 1.00 82.44 166 SER A C 1
ATOM 1343 O O . SER A 1 166 ? 4.685 -4.352 -6.787 1.00 82.44 166 SER A O 1
ATOM 1345 N N . TRP A 1 167 ? 5.089 -6.444 -7.473 1.00 83.88 167 TRP A N 1
ATOM 1346 C CA . TRP A 1 167 ? 3.895 -7.017 -6.837 1.00 83.88 167 TRP A CA 1
ATOM 1347 C C . TRP A 1 167 ? 3.936 -6.928 -5.304 1.00 83.88 167 TRP A C 1
ATOM 1349 O O . TRP A 1 167 ? 2.923 -6.645 -4.661 1.00 83.88 167 TRP A O 1
ATOM 1359 N N . ASN A 1 168 ? 5.112 -7.126 -4.703 1.00 91.00 168 ASN A N 1
ATOM 1360 C CA . ASN A 1 168 ? 5.292 -7.107 -3.253 1.00 91.00 168 ASN A CA 1
ATOM 1361 C C . ASN A 1 168 ? 4.998 -5.730 -2.615 1.00 91.00 168 ASN A C 1
ATOM 1363 O O . ASN A 1 168 ? 4.564 -5.671 -1.458 1.00 91.00 168 ASN A O 1
ATOM 1367 N N . MET A 1 169 ? 5.148 -4.634 -3.369 1.00 88.06 169 MET A N 1
ATOM 1368 C CA . MET A 1 169 ? 4.807 -3.277 -2.917 1.00 88.06 169 MET A CA 1
ATOM 1369 C C . MET A 1 169 ? 3.316 -3.114 -2.574 1.00 88.06 169 MET A C 1
ATOM 1371 O O . MET A 1 169 ? 2.970 -2.317 -1.701 1.00 88.06 169 MET A O 1
ATOM 1375 N N . LEU A 1 170 ? 2.430 -3.893 -3.205 1.00 88.62 170 LEU A N 1
ATOM 1376 C CA . LEU A 1 170 ? 0.989 -3.876 -2.927 1.00 88.62 170 LEU A CA 1
ATOM 1377 C C . LEU A 1 170 ? 0.585 -4.790 -1.761 1.00 88.62 170 LEU A C 1
ATOM 1379 O O . LEU A 1 170 ? -0.485 -4.606 -1.179 1.00 88.62 170 LEU A O 1
ATOM 1383 N N . THR A 1 171 ? 1.435 -5.741 -1.366 1.00 92.31 171 THR A N 1
ATOM 1384 C CA . THR A 1 171 ? 1.113 -6.737 -0.334 1.00 92.31 171 THR A CA 1
ATOM 1385 C C . THR A 1 171 ? 0.775 -6.096 1.010 1.00 92.31 171 THR A C 1
ATOM 1387 O O . THR A 1 171 ? -0.240 -6.442 1.611 1.00 92.31 171 THR A O 1
ATOM 1390 N N . ALA A 1 172 ? 1.585 -5.145 1.489 1.00 92.94 172 ALA A N 1
ATOM 1391 C CA . ALA A 1 172 ? 1.346 -4.507 2.786 1.00 92.94 172 ALA A CA 1
ATOM 1392 C C . ALA A 1 172 ? 0.015 -3.724 2.809 1.00 92.94 172 ALA A C 1
ATOM 1394 O O . ALA A 1 172 ? -0.807 -3.990 3.693 1.00 92.94 172 ALA A O 1
ATOM 1395 N N . PRO A 1 173 ? -0.261 -2.828 1.835 1.00 91.31 173 PRO A N 1
ATOM 1396 C CA . PRO A 1 173 ? -1.547 -2.143 1.742 1.00 91.31 173 PRO A CA 1
ATOM 1397 C C . PRO A 1 173 ? -2.753 -3.088 1.721 1.00 91.31 173 PRO A C 1
ATOM 1399 O O . PRO A 1 173 ? -3.718 -2.874 2.457 1.00 91.31 173 PRO A O 1
ATOM 1402 N N . LEU A 1 174 ? -2.681 -4.157 0.921 1.00 92.00 174 LEU A N 1
ATOM 1403 C CA . LEU A 1 174 ? -3.769 -5.122 0.758 1.00 92.00 174 LEU A CA 1
ATOM 1404 C C . LEU A 1 174 ? -4.016 -5.947 2.023 1.00 92.00 174 LEU A C 1
ATOM 1406 O O . LEU A 1 174 ? -5.156 -6.042 2.480 1.00 92.00 174 LEU A O 1
ATOM 1410 N N . VAL A 1 175 ? -2.962 -6.511 2.622 1.00 93.94 175 VAL A N 1
ATOM 1411 C CA . VAL A 1 175 ? -3.069 -7.329 3.841 1.00 93.94 175 VAL A CA 1
ATOM 1412 C C . VAL A 1 175 ? -3.583 -6.493 5.009 1.00 93.94 175 VAL A C 1
ATOM 1414 O O . VAL A 1 175 ? -4.449 -6.952 5.759 1.00 93.94 175 VAL A O 1
ATOM 1417 N N . PHE A 1 176 ? -3.103 -5.252 5.139 1.00 93.69 176 PHE A N 1
ATOM 1418 C CA . PHE A 1 176 ? -3.598 -4.324 6.149 1.00 93.69 176 PHE A CA 1
ATOM 1419 C C . PHE A 1 176 ? -5.104 -4.091 5.994 1.00 93.69 176 PHE A C 1
ATOM 1421 O O . PHE A 1 176 ? -5.853 -4.271 6.957 1.00 93.69 176 PHE A O 1
ATOM 1428 N N . LEU A 1 177 ? -5.554 -3.719 4.788 1.00 91.00 177 LEU A N 1
ATOM 1429 C CA . LEU A 1 177 ? -6.960 -3.403 4.536 1.00 91.00 177 LEU A CA 1
ATOM 1430 C C . LEU A 1 177 ? -7.857 -4.620 4.753 1.00 91.00 177 LEU A C 1
ATOM 1432 O O . LEU A 1 177 ? -8.897 -4.489 5.400 1.00 91.00 177 LEU A O 1
ATOM 1436 N N . ALA A 1 178 ? -7.437 -5.785 4.254 1.00 91.50 178 ALA A N 1
ATOM 1437 C CA . ALA A 1 178 ? -8.170 -7.035 4.384 1.00 91.50 178 ALA A CA 1
ATOM 1438 C C . ALA A 1 178 ? -8.344 -7.431 5.856 1.00 91.50 178 ALA A C 1
ATOM 1440 O O . ALA A 1 178 ? -9.474 -7.621 6.308 1.00 91.50 178 ALA A O 1
ATOM 1441 N N . ARG A 1 179 ? -7.252 -7.486 6.636 1.00 92.44 179 ARG A N 1
ATOM 1442 C CA . ARG A 1 179 ? -7.309 -7.857 8.061 1.00 92.44 179 ARG A CA 1
ATOM 1443 C C . ARG A 1 179 ? -8.115 -6.846 8.872 1.00 92.44 179 ARG A C 1
ATOM 1445 O O . ARG A 1 179 ? -8.951 -7.248 9.679 1.00 92.44 179 ARG A O 1
ATOM 1452 N N . PHE A 1 180 ? -7.892 -5.552 8.648 1.00 90.25 180 PHE A N 1
ATOM 1453 C CA . PHE A 1 180 ? -8.592 -4.503 9.385 1.00 90.25 180 PHE A CA 1
ATOM 1454 C C . PHE A 1 180 ? -10.109 -4.561 9.149 1.00 90.25 180 PHE A C 1
ATOM 1456 O O . PHE A 1 180 ? -10.873 -4.605 10.111 1.00 90.25 180 PHE A O 1
ATOM 1463 N N . HIS A 1 181 ? -10.559 -4.645 7.890 1.00 89.06 181 HIS A N 1
ATOM 1464 C CA . HIS A 1 181 ? -11.993 -4.715 7.580 1.00 89.06 181 HIS A CA 1
ATOM 1465 C C . HIS A 1 181 ? -12.621 -6.033 8.037 1.00 89.06 181 HIS A C 1
ATOM 1467 O O . HIS A 1 181 ? -13.755 -6.036 8.517 1.00 89.06 181 HIS A O 1
ATOM 1473 N N . TRP A 1 182 ? -11.885 -7.143 7.950 1.00 89.19 182 TRP A N 1
ATOM 1474 C CA . TRP A 1 182 ? -12.354 -8.430 8.449 1.00 89.19 182 TRP A CA 1
ATOM 1475 C C . TRP A 1 182 ? -12.627 -8.396 9.958 1.00 89.19 182 TRP A C 1
ATOM 1477 O O . TRP A 1 182 ? -13.693 -8.809 10.412 1.00 89.19 182 TRP A O 1
ATOM 1487 N N . ILE A 1 183 ? -11.689 -7.875 10.754 1.00 89.19 183 ILE A N 1
ATOM 1488 C CA . ILE A 1 183 ? -11.838 -7.841 12.214 1.00 89.19 183 ILE A CA 1
ATOM 1489 C C . ILE A 1 183 ? -12.937 -6.861 12.639 1.00 89.19 183 ILE A C 1
ATOM 1491 O O . ILE A 1 183 ? -13.704 -7.180 13.543 1.00 89.19 183 ILE A O 1
ATOM 1495 N N . VAL A 1 184 ? -13.034 -5.697 11.990 1.00 87.81 184 VAL A N 1
ATOM 1496 C CA . VAL A 1 184 ? -13.984 -4.646 12.386 1.00 87.81 184 VAL A CA 1
ATOM 1497 C C . VAL A 1 184 ? -15.417 -4.951 11.944 1.00 87.81 184 VAL A C 1
ATOM 1499 O O . VAL A 1 184 ? -16.338 -4.725 12.720 1.00 87.81 184 VAL A O 1
ATOM 1502 N N . TYR A 1 185 ? -15.630 -5.461 10.727 1.00 85.25 185 TYR A N 1
ATOM 1503 C CA . TYR A 1 185 ? -16.982 -5.616 10.168 1.00 85.25 185 TYR A CA 1
ATOM 1504 C C . TYR A 1 185 ? -17.464 -7.065 10.117 1.00 85.25 185 TYR A C 1
ATOM 1506 O O . TYR A 1 185 ? -18.631 -7.338 10.380 1.00 85.25 185 TYR A O 1
ATOM 1514 N N . VAL A 1 186 ? -16.583 -8.007 9.772 1.00 86.50 186 VAL A N 1
ATOM 1515 C CA . VAL A 1 186 ? -16.985 -9.392 9.483 1.00 86.50 186 VAL A CA 1
ATOM 1516 C C . VAL A 1 186 ? -17.079 -10.224 10.762 1.00 86.50 186 VAL A C 1
ATOM 1518 O O . VAL A 1 186 ? -18.044 -10.961 10.956 1.00 86.50 186 VAL A O 1
ATOM 1521 N N . LYS A 1 187 ? -16.101 -10.094 11.664 1.00 87.75 187 LYS A N 1
ATOM 1522 C C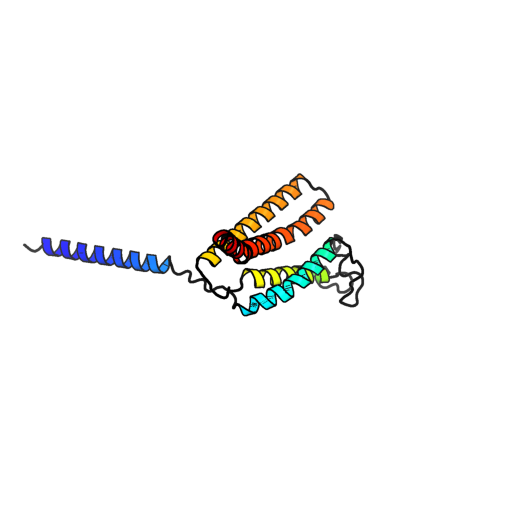A . LYS A 1 187 ? -16.065 -10.839 12.930 1.00 87.75 187 LYS A CA 1
ATOM 1523 C C . LYS A 1 187 ? -17.308 -10.626 13.823 1.00 87.75 187 LYS A C 1
ATOM 1525 O O . LYS A 1 187 ? -17.910 -11.643 14.173 1.00 87.75 187 LYS A O 1
ATOM 1530 N N . PRO A 1 188 ? -17.734 -9.390 14.165 1.00 85.44 188 PRO A N 1
ATOM 1531 C CA . PRO A 1 188 ? -18.887 -9.189 15.051 1.00 85.44 188 PRO A CA 1
ATOM 1532 C C . PRO A 1 188 ? -20.194 -9.711 14.439 1.00 85.44 188 PRO A C 1
ATOM 1534 O O . PRO A 1 188 ? -20.982 -10.353 15.127 1.00 85.44 188 PRO A O 1
ATOM 1537 N N . PHE A 1 189 ? -20.374 -9.554 13.124 1.00 82.56 189 PHE A N 1
ATOM 1538 C CA . PHE A 1 189 ? -21.536 -10.086 12.407 1.00 82.56 189 PHE A CA 1
ATOM 1539 C C . PHE A 1 189 ? -21.675 -11.613 12.552 1.00 82.56 189 PHE A C 1
ATOM 1541 O O . PHE A 1 189 ? -22.777 -12.142 12.712 1.00 82.56 189 PHE A O 1
ATOM 1548 N N . PHE A 1 190 ? -20.560 -12.350 12.517 1.00 82.06 190 PHE A N 1
ATOM 1549 C CA . PHE A 1 190 ? -20.585 -13.797 12.732 1.00 82.06 190 PHE A CA 1
ATOM 1550 C C . PHE A 1 190 ? -20.824 -14.188 14.190 1.00 82.06 190 PHE A C 1
ATOM 1552 O O . PHE A 1 190 ? -21.432 -15.229 14.432 1.00 82.06 190 PHE A O 1
ATOM 1559 N N . GLU A 1 191 ? -20.342 -13.402 15.149 1.00 88.75 191 GLU A N 1
ATOM 1560 C CA . GLU A 1 191 ? -20.562 -13.661 16.575 1.00 88.75 191 GLU A CA 1
ATOM 1561 C C . GLU A 1 191 ? -22.036 -13.481 16.947 1.00 88.75 191 GLU A C 1
ATOM 1563 O O . GLU A 1 191 ? -22.598 -14.355 17.603 1.00 88.75 191 GLU A O 1
ATOM 1568 N N . GLU A 1 192 ? -22.700 -12.447 16.424 1.00 87.88 192 GLU A N 1
ATOM 1569 C CA . GLU A 1 192 ? -24.148 -12.257 16.580 1.00 87.88 192 GLU A CA 1
ATOM 1570 C C . GLU A 1 192 ? -24.944 -13.428 15.989 1.00 87.88 192 GLU A C 1
ATOM 1572 O O . GLU A 1 192 ? -25.841 -13.968 16.636 1.00 87.88 192 GLU A O 1
ATOM 1577 N N . ARG A 1 193 ? -24.578 -13.894 14.787 1.00 85.75 193 ARG A N 1
ATOM 1578 C CA . ARG A 1 193 ? -25.232 -15.056 14.164 1.00 85.75 193 ARG A CA 1
ATOM 1579 C C . ARG A 1 193 ? -25.008 -16.364 14.919 1.00 85.75 193 ARG A C 1
ATOM 1581 O O . ARG A 1 193 ? -25.891 -17.211 14.885 1.00 85.75 193 ARG A O 1
ATOM 1588 N N . ARG A 1 194 ? -23.846 -16.549 15.555 1.00 90.00 194 ARG A N 1
ATOM 1589 C CA . ARG A 1 194 ? -23.573 -17.725 16.401 1.00 90.00 194 ARG A CA 1
ATOM 1590 C C . ARG A 1 194 ? -24.285 -17.649 17.744 1.00 90.00 194 ARG A C 1
ATOM 1592 O O . ARG A 1 194 ? -24.636 -18.689 18.268 1.00 90.00 194 ARG A O 1
ATOM 1599 N N . ALA A 1 195 ? -24.475 -16.454 18.296 1.00 88.06 195 ALA A N 1
ATOM 1600 C CA . ALA A 1 195 ? -25.236 -16.262 19.527 1.00 88.06 195 ALA A CA 1
ATOM 1601 C C . ALA A 1 195 ? -26.751 -16.432 19.314 1.00 88.06 195 ALA A C 1
ATOM 1603 O O . ALA A 1 195 ? -27.472 -16.735 20.260 1.00 88.06 195 ALA A O 1
ATOM 1604 N N . ALA A 1 196 ? -27.229 -16.219 18.084 1.00 86.00 196 ALA A N 1
ATOM 1605 C CA . ALA A 1 196 ? -28.628 -16.386 17.695 1.00 86.00 196 ALA A CA 1
ATOM 1606 C C . ALA A 1 196 ? -28.996 -17.809 17.220 1.00 86.00 196 ALA A C 1
ATOM 1608 O O . ALA A 1 196 ? -30.174 -18.056 16.959 1.00 86.00 196 ALA A O 1
ATOM 1609 N N . ALA A 1 197 ? -28.016 -18.706 17.063 1.00 75.38 197 ALA A N 1
ATOM 1610 C CA . ALA A 1 197 ? -28.191 -20.105 16.654 1.00 75.38 197 ALA A CA 1
ATOM 1611 C C . ALA A 1 197 ? -28.070 -21.040 17.862 1.00 75.38 197 ALA A C 1
ATOM 1613 O O . ALA A 1 197 ? -28.833 -22.029 17.899 1.00 75.38 197 ALA A O 1
#

pLDDT: mean 72.12, std 18.2, range [39.28, 95.62]

Foldseek 3Di:
DPVVVVVVVVVVVVVVVVVVVVVVVVVVVPPPVCPVFAEQVLQVVLVVQQVVLVVLLVCLLVVVPQPPCPDPDHGLRPCPLDPDDDPDDPVVVVPPPPDDNCNNVVSVVSNVVSLCSNLRHDDPDPDPVLVVQSVVLLVVLVVQLVVQLVCLVVPHDDSRSVSSNSVSSCSSSVSSVVSSCCVPPVVVVVVVVVVVD

Radius of gyration: 27.1 Å; chains: 1; bounding box: 51×41×99 Å